Protein AF-A0A8C4QGS3-F1 (afdb_monomer_lite)

Organism: Eptatretus burgeri (NCBI:txid7764)

Structure (mmCIF, N/CA/C/O backbone):
data_AF-A0A8C4QGS3-F1
#
_entry.id   AF-A0A8C4QGS3-F1
#
loop_
_atom_site.group_PDB
_atom_site.id
_atom_site.type_symbol
_atom_site.label_atom_id
_atom_site.label_alt_id
_atom_site.label_comp_id
_atom_site.label_asym_id
_atom_site.label_entity_id
_atom_site.label_seq_id
_atom_site.pdbx_PDB_ins_code
_atom_site.Cartn_x
_atom_site.Cartn_y
_atom_site.Cartn_z
_atom_site.occupancy
_atom_site.B_iso_or_equiv
_atom_site.auth_seq_id
_atom_site.auth_comp_id
_atom_site.auth_asym_id
_atom_site.auth_atom_id
_atom_site.pdbx_PDB_model_num
ATOM 1 N N . MET A 1 1 ? 17.197 2.913 28.330 1.00 40.12 1 MET A N 1
ATOM 2 C CA . MET A 1 1 ? 15.759 3.123 28.612 1.00 40.12 1 MET A CA 1
ATOM 3 C C . MET A 1 1 ? 15.195 1.788 29.068 1.00 40.12 1 MET A C 1
ATOM 5 O O . MET A 1 1 ? 15.421 0.804 28.382 1.00 40.12 1 MET A O 1
ATOM 9 N N . ASN A 1 2 ? 14.564 1.724 30.242 1.00 40.41 2 ASN A N 1
ATOM 10 C CA . ASN A 1 2 ? 14.036 0.474 30.800 1.00 40.41 2 ASN A CA 1
ATOM 11 C C . ASN A 1 2 ? 12.832 0.011 29.967 1.00 40.41 2 ASN A C 1
ATOM 13 O O . ASN A 1 2 ? 11.768 0.625 30.014 1.00 40.41 2 ASN A O 1
ATOM 17 N N . HIS A 1 3 ? 13.009 -1.042 29.173 1.00 50.47 3 HIS A N 1
ATOM 18 C CA . HIS A 1 3 ? 11.947 -1.641 28.369 1.00 50.47 3 HIS A CA 1
ATOM 19 C C . HIS A 1 3 ? 11.019 -2.443 29.293 1.00 50.47 3 HIS A C 1
ATOM 21 O O . HIS A 1 3 ? 11.358 -3.567 29.629 1.00 50.47 3 HIS A O 1
ATOM 27 N N . HIS A 1 4 ? 9.911 -1.836 29.748 1.00 53.81 4 HIS A N 1
ATOM 28 C CA . HIS A 1 4 ? 8.792 -2.418 30.522 1.00 53.81 4 HIS A CA 1
ATOM 29 C C . HIS A 1 4 ? 8.964 -3.908 30.895 1.00 53.81 4 HIS A C 1
ATOM 31 O O . HIS A 1 4 ? 8.550 -4.797 30.153 1.00 53.81 4 HIS A O 1
ATOM 37 N N . THR A 1 5 ? 9.627 -4.163 32.026 1.00 61.78 5 THR A N 1
ATOM 38 C CA . THR A 1 5 ? 10.315 -5.434 32.314 1.00 61.78 5 THR A CA 1
ATOM 39 C C . THR A 1 5 ? 9.461 -6.548 32.925 1.00 61.78 5 THR A C 1
ATOM 41 O O . THR A 1 5 ? 9.955 -7.666 33.006 1.00 61.78 5 THR A O 1
ATOM 44 N N . ASP A 1 6 ? 8.189 -6.312 33.270 1.00 64.38 6 ASP A N 1
ATOM 45 C CA . ASP A 1 6 ? 7.345 -7.359 33.890 1.00 64.38 6 ASP A CA 1
ATOM 46 C C . ASP A 1 6 ? 6.268 -7.919 32.942 1.00 64.38 6 ASP A C 1
ATOM 48 O O . ASP A 1 6 ? 5.921 -9.097 32.986 1.00 64.38 6 ASP A O 1
ATOM 52 N N . LEU A 1 7 ? 5.759 -7.085 32.034 1.00 61.34 7 LEU A N 1
ATOM 53 C CA . LEU A 1 7 ? 4.792 -7.435 30.994 1.00 61.34 7 LEU A CA 1
ATOM 54 C C . LEU A 1 7 ? 5.297 -6.777 29.709 1.00 61.34 7 LEU A C 1
ATOM 56 O O . LEU A 1 7 ? 5.123 -5.574 29.524 1.00 61.34 7 LEU A O 1
ATOM 60 N N . GLY A 1 8 ? 5.989 -7.528 28.850 1.00 78.06 8 GLY A N 1
ATOM 61 C CA . GLY A 1 8 ? 6.609 -6.972 27.643 1.00 78.06 8 GLY A CA 1
ATOM 62 C C . GLY A 1 8 ? 5.637 -6.145 26.782 1.00 78.06 8 GLY A C 1
ATOM 63 O O . GLY A 1 8 ? 4.429 -6.384 26.784 1.00 78.06 8 GLY A O 1
ATOM 64 N N . CYS A 1 9 ? 6.167 -5.192 26.003 1.00 83.25 9 CYS A N 1
ATOM 65 C CA . CYS A 1 9 ? 5.389 -4.250 25.175 1.00 83.25 9 CYS A CA 1
ATOM 66 C C . CYS A 1 9 ? 4.204 -4.883 24.395 1.00 83.25 9 CYS A C 1
ATOM 68 O O . CYS A 1 9 ? 3.106 -4.319 24.437 1.00 83.25 9 CYS A O 1
ATOM 70 N N . PRO A 1 10 ? 4.334 -6.074 23.766 1.00 86.88 10 PRO A N 1
ATOM 71 C CA . PRO A 1 10 ? 3.210 -6.721 23.081 1.00 86.88 10 PRO A CA 1
ATOM 72 C C . PRO A 1 10 ? 2.036 -7.083 24.003 1.00 86.88 10 PRO A C 1
ATOM 74 O O . PRO A 1 10 ? 0.878 -6.935 23.608 1.00 86.88 10 PRO A O 1
ATOM 77 N N . ALA A 1 11 ? 2.316 -7.529 25.232 1.00 87.38 11 ALA A N 1
ATOM 78 C CA . ALA A 1 11 ? 1.290 -7.895 26.207 1.00 87.38 11 ALA A CA 1
ATOM 79 C C . ALA A 1 11 ? 0.512 -6.657 26.668 1.00 87.38 11 ALA A C 1
ATOM 81 O O . ALA A 1 11 ? -0.721 -6.657 26.675 1.00 87.38 11 ALA A O 1
ATOM 82 N N . LEU A 1 12 ? 1.223 -5.567 26.966 1.00 89.50 12 LEU A N 1
ATOM 83 C CA . LEU A 1 12 ? 0.601 -4.299 27.340 1.00 89.50 12 LEU A CA 1
ATOM 84 C C . LEU A 1 12 ? -0.253 -3.725 26.196 1.00 89.50 12 LEU A C 1
ATOM 86 O O . LEU A 1 12 ? -1.377 -3.271 26.425 1.00 89.50 12 LEU A O 1
ATOM 90 N N . LEU A 1 13 ? 0.236 -3.804 24.953 1.00 90.12 13 LEU A N 1
ATOM 91 C CA . LEU A 1 13 ? -0.517 -3.392 23.767 1.00 90.12 13 LEU A CA 1
ATOM 92 C C . LEU A 1 13 ? -1.794 -4.227 23.586 1.00 90.12 13 LEU A C 1
ATOM 94 O O . LEU A 1 13 ? -2.850 -3.676 23.268 1.00 90.12 13 LEU A O 1
ATOM 98 N N . ALA A 1 14 ? -1.722 -5.542 23.800 1.00 91.50 14 ALA A N 1
ATOM 99 C CA . ALA A 1 14 ? -2.880 -6.425 23.701 1.00 91.50 14 ALA A CA 1
ATOM 100 C C . ALA A 1 14 ? -3.959 -6.069 24.737 1.00 91.50 14 ALA A C 1
ATOM 102 O O . ALA A 1 14 ? -5.131 -5.928 24.375 1.00 91.50 14 ALA A O 1
ATOM 103 N N . ILE A 1 15 ? -3.560 -5.848 25.994 1.00 92.62 15 ILE A N 1
ATOM 104 C CA . ILE A 1 15 ? -4.466 -5.433 27.076 1.00 92.62 15 ILE A CA 1
ATOM 105 C C . ILE A 1 15 ? -5.112 -4.081 26.746 1.00 92.62 15 ILE A C 1
ATOM 107 O O . ILE A 1 15 ? -6.335 -3.952 26.801 1.00 92.62 15 ILE A O 1
ATOM 111 N N . SER A 1 16 ? -4.316 -3.097 26.318 1.00 93.75 16 SER A N 1
ATOM 112 C CA . SER A 1 16 ? -4.810 -1.772 25.918 1.00 93.75 16 SER A CA 1
ATOM 113 C C . SER A 1 16 ? -5.864 -1.855 24.801 1.00 93.75 16 SER A C 1
ATOM 115 O O . SER A 1 16 ? -6.944 -1.265 24.899 1.00 93.75 16 SER A O 1
ATOM 117 N N . ARG A 1 17 ? -5.617 -2.673 23.766 1.00 92.69 17 ARG A N 1
ATOM 118 C CA . ARG A 1 17 ? -6.572 -2.896 22.663 1.00 92.69 17 ARG A CA 1
ATOM 119 C C . ARG A 1 17 ? -7.861 -3.577 23.127 1.00 92.69 17 ARG A C 1
ATOM 121 O O . ARG A 1 17 ? -8.932 -3.234 22.622 1.00 92.69 17 ARG A O 1
ATOM 128 N N . ALA A 1 18 ? -7.773 -4.528 24.058 1.00 95.19 18 ALA A N 1
ATOM 129 C CA . ALA A 1 18 ? -8.938 -5.214 24.615 1.00 95.19 18 ALA A CA 1
ATOM 130 C C . ALA A 1 18 ? -9.822 -4.256 25.427 1.00 95.19 18 ALA A C 1
ATOM 132 O O . ALA A 1 18 ? -11.033 -4.210 25.203 1.00 95.19 18 ALA A O 1
ATOM 133 N N . ILE A 1 19 ? -9.214 -3.433 26.287 1.00 95.38 19 ILE A N 1
ATOM 134 C CA . ILE A 1 19 ? -9.919 -2.402 27.063 1.00 95.38 19 ILE A CA 1
ATOM 135 C C . ILE A 1 19 ? -10.593 -1.395 26.127 1.00 95.38 19 ILE A C 1
ATOM 137 O O . ILE A 1 19 ? -11.766 -1.081 26.310 1.00 95.38 19 ILE A O 1
ATOM 141 N N . CYS A 1 20 ? -9.895 -0.940 25.083 1.00 94.44 20 CYS A N 1
ATOM 142 C CA . CYS A 1 20 ? -10.455 -0.003 24.109 1.00 94.44 20 CYS A CA 1
ATOM 143 C C . CYS A 1 20 ? -11.696 -0.577 23.396 1.00 94.44 20 CYS A C 1
ATOM 145 O O . CYS A 1 20 ? -12.720 0.094 23.272 1.00 94.44 20 CYS A O 1
ATOM 147 N N . ARG A 1 21 ? -11.658 -1.856 22.999 1.00 95.62 21 ARG A N 1
ATOM 148 C CA . ARG A 1 21 ? -12.822 -2.547 22.417 1.00 95.62 21 ARG A CA 1
ATOM 149 C C . ARG A 1 21 ? -13.974 -2.705 23.408 1.00 95.62 21 ARG A C 1
ATOM 151 O O . ARG A 1 21 ? -15.116 -2.459 23.034 1.00 95.62 21 ARG A O 1
ATOM 158 N N . ALA A 1 22 ? -13.690 -3.068 24.658 1.00 95.94 22 ALA A N 1
ATOM 159 C CA . ALA A 1 22 ? -14.710 -3.158 25.702 1.00 95.94 22 ALA A CA 1
ATOM 160 C C . ALA A 1 22 ? -15.358 -1.788 25.992 1.00 95.94 22 ALA A C 1
ATOM 162 O O . ALA A 1 22 ? -16.574 -1.692 26.154 1.00 95.94 22 ALA A O 1
ATOM 163 N N . GLY A 1 23 ? -14.569 -0.711 25.982 1.00 95.12 23 GLY A N 1
ATOM 164 C CA . GLY A 1 23 ? -15.058 0.663 26.117 1.00 95.12 23 GLY A CA 1
ATOM 165 C C . GLY A 1 23 ? -15.991 1.090 24.978 1.00 95.12 23 GLY A C 1
ATOM 166 O O . GLY A 1 23 ? -17.000 1.744 25.226 1.00 95.12 23 GLY A O 1
ATOM 167 N N . ALA A 1 24 ? -15.707 0.661 23.746 1.00 95.88 24 ALA A N 1
ATOM 168 C CA . ALA A 1 24 ? -16.584 0.904 22.602 1.00 95.88 24 ALA A CA 1
ATOM 169 C C . ALA A 1 24 ? -17.932 0.170 22.745 1.00 95.88 24 ALA A C 1
ATOM 171 O O . ALA A 1 24 ? -18.985 0.778 22.564 1.00 95.88 24 ALA A O 1
ATOM 172 N N . VAL A 1 25 ? -17.903 -1.108 23.151 1.00 96.62 25 VAL A N 1
ATOM 173 C CA . VAL A 1 25 ? -19.113 -1.928 23.358 1.00 96.62 25 VAL A CA 1
ATOM 174 C C . VAL A 1 25 ? -19.969 -1.400 24.510 1.00 96.62 25 VAL A C 1
ATOM 176 O O . VAL A 1 25 ? -21.182 -1.299 24.371 1.00 96.62 25 VAL A O 1
ATOM 179 N N . THR A 1 26 ? -19.362 -1.016 25.637 1.00 96.62 26 THR A N 1
ATOM 180 C CA . THR A 1 26 ? -20.112 -0.486 26.796 1.00 96.62 26 THR A CA 1
ATOM 181 C C . THR A 1 26 ? -20.808 0.842 26.507 1.00 96.62 26 THR A C 1
ATOM 183 O O . THR A 1 26 ? -21.781 1.175 27.178 1.00 96.62 26 THR A O 1
ATOM 186 N N . ARG A 1 27 ? -20.333 1.595 25.509 1.00 94.12 27 ARG A N 1
ATOM 187 C CA . ARG A 1 27 ? -20.944 2.848 25.055 1.00 94.12 27 ARG A CA 1
ATOM 188 C C . ARG A 1 27 ? -21.745 2.713 23.758 1.00 94.12 27 ARG A C 1
ATOM 190 O O . ARG A 1 27 ? -22.074 3.737 23.167 1.00 94.12 27 ARG A O 1
ATOM 197 N N . ASP A 1 28 ? -22.016 1.482 23.326 1.00 95.62 28 ASP A N 1
ATOM 198 C CA . ASP A 1 28 ? -22.785 1.155 22.122 1.00 95.62 28 ASP A CA 1
ATOM 199 C C . ASP A 1 28 ? -22.346 1.951 20.878 1.00 95.62 28 ASP A C 1
ATOM 201 O O . ASP A 1 28 ? -23.144 2.529 20.141 1.00 95.62 28 ASP A O 1
ATOM 205 N N . MET A 1 29 ? -21.029 2.041 20.668 1.00 94.69 29 MET A N 1
ATOM 206 C CA . MET A 1 29 ? -20.449 2.780 19.549 1.00 94.69 29 MET A CA 1
ATOM 207 C C . MET A 1 29 ? -19.402 1.951 18.799 1.00 94.69 29 MET A C 1
ATOM 209 O O . MET A 1 29 ? -18.717 1.115 19.395 1.00 94.69 29 MET A O 1
ATOM 213 N N . PRO A 1 30 ? -19.219 2.180 17.486 1.00 93.56 30 PRO A N 1
ATOM 214 C CA . PRO A 1 30 ? -18.172 1.501 16.737 1.00 93.56 30 PRO A CA 1
ATOM 215 C C . PRO A 1 30 ? -16.784 1.906 17.254 1.00 93.56 30 PRO A C 1
ATOM 217 O O . PRO A 1 30 ? -16.560 3.049 17.655 1.00 93.56 30 PRO A O 1
ATOM 220 N N . LEU A 1 31 ? -15.823 0.977 17.198 1.00 93.12 31 LEU A N 1
ATOM 221 C CA . LEU A 1 31 ? -14.464 1.180 17.723 1.00 93.12 31 LEU A CA 1
ATOM 222 C C . LEU A 1 31 ? -13.783 2.437 17.157 1.00 93.12 31 LEU A C 1
ATOM 224 O O . LEU A 1 31 ? -13.110 3.148 17.895 1.00 93.12 31 LEU A O 1
ATOM 228 N N . SER A 1 32 ? -13.968 2.732 15.868 1.00 90.25 32 SER A N 1
ATOM 229 C CA . SER A 1 32 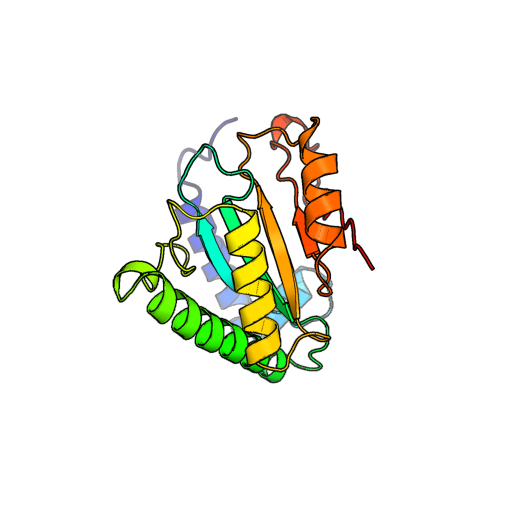? -13.422 3.940 15.236 1.00 90.25 32 SER A CA 1
ATOM 230 C C . SER A 1 32 ? -13.985 5.226 15.848 1.00 90.25 32 SER A C 1
ATOM 232 O O . SER A 1 32 ? -13.226 6.156 16.107 1.00 90.25 32 SER A O 1
ATOM 234 N N . ALA A 1 33 ? -15.290 5.265 16.135 1.00 90.94 33 ALA A N 1
ATOM 235 C CA . ALA A 1 33 ? -15.931 6.402 16.792 1.00 90.94 33 ALA A CA 1
ATOM 236 C C . ALA A 1 33 ? -15.499 6.523 18.258 1.00 90.94 33 ALA A C 1
ATOM 238 O O . ALA A 1 33 ? -15.278 7.633 18.735 1.00 90.94 33 ALA A O 1
ATOM 239 N N . TYR A 1 34 ? -15.303 5.398 18.953 1.00 93.88 34 TYR A N 1
ATOM 240 C CA . TYR A 1 34 ? -14.768 5.401 20.315 1.00 93.88 34 TYR A CA 1
ATOM 241 C C . TYR A 1 34 ? -13.343 5.954 20.372 1.00 93.88 34 TYR A C 1
ATOM 243 O O . TYR A 1 34 ? -13.043 6.792 21.219 1.00 93.88 34 TYR A O 1
ATOM 251 N N . ILE A 1 35 ? -12.479 5.555 19.436 1.00 92.38 35 ILE A N 1
ATOM 252 C CA . ILE A 1 35 ? -11.116 6.091 19.330 1.00 92.38 35 ILE A CA 1
ATOM 253 C C . ILE A 1 35 ? -11.145 7.592 19.014 1.00 92.38 35 ILE A C 1
ATOM 255 O O . ILE A 1 35 ? -10.424 8.350 19.658 1.00 92.38 35 ILE A O 1
ATOM 259 N N . ALA A 1 36 ? -11.994 8.037 18.083 1.00 91.06 36 ALA A N 1
ATOM 260 C CA . ALA A 1 36 ? -12.155 9.459 17.763 1.00 91.06 36 ALA A CA 1
ATOM 261 C C . ALA A 1 36 ? -12.637 10.267 18.983 1.00 91.06 36 ALA A C 1
ATOM 263 O O . ALA A 1 36 ? -12.093 11.326 19.292 1.00 91.06 36 ALA A O 1
ATOM 264 N N . HIS A 1 37 ? -13.586 9.715 19.745 1.00 91.88 37 HIS A N 1
ATOM 265 C CA . HIS A 1 37 ? -14.057 10.298 20.998 1.00 91.88 37 HIS A CA 1
ATOM 266 C C . HIS A 1 37 ? -12.942 10.402 22.050 1.00 91.88 37 HIS A C 1
ATOM 268 O O . HIS A 1 37 ? -12.795 11.453 22.669 1.00 91.88 37 HIS A O 1
ATOM 274 N N . LEU A 1 38 ? -12.137 9.349 22.235 1.00 92.81 38 LEU A N 1
ATOM 275 C CA . LEU A 1 38 ? -10.989 9.373 23.150 1.00 92.81 38 LEU A CA 1
ATOM 276 C C . LEU A 1 38 ? -9.912 10.378 22.716 1.00 92.81 38 LEU A C 1
ATOM 278 O O . LEU A 1 38 ? -9.280 10.997 23.567 1.00 92.81 38 LEU A O 1
ATOM 282 N N . ALA A 1 39 ? -9.703 10.538 21.408 1.00 90.75 39 ALA A N 1
ATOM 283 C CA . ALA A 1 39 ? -8.717 11.455 20.843 1.00 90.75 39 ALA A CA 1
ATOM 284 C C . ALA A 1 39 ? -9.204 12.915 20.765 1.00 90.75 39 ALA A C 1
ATOM 286 O O . ALA A 1 39 ? -8.405 13.803 20.473 1.00 90.75 39 ALA A O 1
ATOM 287 N N . GLY A 1 40 ? -10.497 13.175 20.995 1.00 92.12 40 GLY A N 1
ATOM 288 C CA . GLY A 1 40 ? -11.098 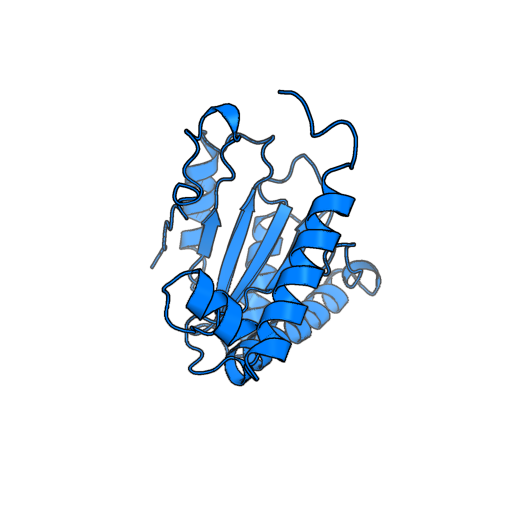14.496 20.794 1.00 92.12 40 GLY A CA 1
ATOM 289 C C . GLY A 1 40 ? -11.094 14.945 19.328 1.00 92.12 40 GLY A C 1
ATOM 290 O O . GLY A 1 40 ? -11.060 16.144 19.054 1.00 92.12 40 GLY A O 1
ATOM 291 N N . THR A 1 41 ? -11.090 14.001 18.384 1.00 90.75 41 THR A N 1
ATOM 292 C CA . THR A 1 41 ? -11.038 14.265 16.941 1.00 90.75 41 THR A CA 1
ATOM 293 C C . THR A 1 41 ? -12.319 13.819 16.242 1.00 90.75 41 THR A C 1
ATOM 295 O O . THR A 1 41 ? -13.122 13.054 16.779 1.00 90.75 41 THR A O 1
ATOM 298 N N . SER A 1 42 ? -12.536 14.308 15.022 1.00 86.19 42 SER A N 1
ATOM 299 C CA . SER A 1 42 ? -13.585 13.790 14.147 1.00 86.19 42 SER A CA 1
ATOM 300 C C . SER A 1 42 ? -13.114 12.526 13.429 1.00 86.19 42 SER A C 1
ATOM 302 O O . SER A 1 42 ? -11.930 12.340 13.141 1.00 86.19 42 SER A O 1
ATOM 304 N N . MET A 1 43 ? -14.058 11.637 13.122 1.00 83.88 43 MET A N 1
ATOM 305 C CA . MET A 1 43 ? -13.768 10.447 12.333 1.00 83.88 43 MET A CA 1
ATOM 306 C C . MET A 1 43 ? -13.502 10.848 10.880 1.00 83.88 43 MET A C 1
ATOM 308 O O . MET A 1 43 ? -14.395 11.339 10.193 1.00 83.88 43 MET A O 1
ATOM 312 N N . VAL A 1 44 ? -12.281 10.593 10.414 1.00 81.88 44 VAL A N 1
ATOM 313 C CA . VAL A 1 44 ? -11.878 10.757 9.015 1.00 81.88 44 VAL A CA 1
ATOM 314 C C . VAL A 1 44 ? -11.374 9.416 8.505 1.00 81.88 44 VAL A C 1
ATOM 316 O O . VAL A 1 44 ? -10.621 8.717 9.182 1.00 81.88 44 VAL A O 1
ATOM 319 N N . LEU A 1 45 ? -11.822 9.044 7.311 1.00 83.50 45 LEU A N 1
ATOM 320 C CA . LEU A 1 45 ? -11.341 7.855 6.627 1.00 83.50 45 LEU A CA 1
ATOM 321 C C . LEU A 1 45 ? -9.950 8.137 6.036 1.00 83.50 45 LEU A C 1
ATOM 323 O O . LEU A 1 45 ? -9.807 9.114 5.299 1.00 83.50 45 LEU A O 1
ATOM 327 N N . PRO A 1 46 ? -8.925 7.322 6.343 1.00 83.81 46 PRO A N 1
ATOM 328 C CA . PRO A 1 46 ? -7.598 7.530 5.785 1.00 83.81 46 PRO A CA 1
ATOM 329 C C . PRO A 1 46 ? -7.582 7.189 4.292 1.00 83.81 46 PRO A C 1
ATOM 331 O O . PRO A 1 46 ? -8.266 6.268 3.840 1.00 83.81 46 PRO A O 1
ATOM 334 N N . MET A 1 47 ? -6.753 7.905 3.533 1.00 85.00 47 MET A N 1
ATOM 335 C CA . MET A 1 47 ? -6.431 7.524 2.161 1.00 85.00 47 MET A CA 1
ATOM 336 C C . MET A 1 47 ? -5.582 6.241 2.191 1.00 85.00 47 MET A C 1
ATOM 338 O O . MET A 1 47 ? -4.553 6.224 2.873 1.00 85.00 47 MET A O 1
ATOM 342 N N . PRO A 1 48 ? -5.978 5.166 1.486 1.00 87.31 48 PRO A N 1
ATOM 343 C CA . PRO A 1 48 ? -5.198 3.938 1.463 1.00 87.31 48 PRO A CA 1
ATOM 344 C C . PRO A 1 48 ? -3.906 4.154 0.670 1.00 87.31 48 PRO A C 1
ATOM 346 O O . PRO A 1 48 ? -3.943 4.579 -0.479 1.00 87.31 48 PRO A O 1
ATOM 349 N N . VAL A 1 49 ? -2.769 3.829 1.280 1.00 89.44 49 VAL A N 1
ATOM 350 C CA . VAL A 1 49 ? -1.452 3.798 0.633 1.00 89.44 49 VAL A CA 1
ATOM 351 C C . VAL A 1 49 ? -1.010 2.343 0.599 1.00 89.44 49 VAL A C 1
ATOM 353 O O . VAL A 1 49 ? -0.904 1.713 1.650 1.00 89.44 49 VAL A O 1
ATOM 356 N N . ILE A 1 50 ? -0.811 1.788 -0.596 1.00 92.06 50 ILE A N 1
ATOM 357 C CA . ILE A 1 50 ? -0.538 0.354 -0.770 1.00 92.06 50 ILE A CA 1
ATOM 358 C C . ILE A 1 50 ? 0.890 0.161 -1.249 1.00 92.06 50 ILE A C 1
ATOM 360 O O . ILE A 1 50 ? 1.323 0.825 -2.189 1.00 92.06 50 ILE A O 1
ATOM 364 N N . LEU A 1 51 ? 1.600 -0.763 -0.606 1.00 92.50 51 LEU A N 1
ATOM 365 C CA . LEU A 1 51 ? 2.941 -1.176 -0.994 1.00 92.50 51 LEU A CA 1
ATOM 366 C C . LEU A 1 51 ? 2.883 -1.923 -2.332 1.00 92.50 51 LEU A C 1
ATOM 368 O O . LEU A 1 51 ? 2.197 -2.933 -2.459 1.00 92.50 51 LEU A O 1
ATOM 372 N N . ALA A 1 52 ? 3.591 -1.403 -3.327 1.00 92.94 52 ALA A N 1
ATOM 373 C CA . ALA A 1 52 ? 3.672 -1.959 -4.670 1.00 92.94 52 ALA A CA 1
ATOM 374 C C . ALA A 1 52 ? 4.920 -2.828 -4.841 1.00 92.94 52 ALA A C 1
ATOM 376 O O . ALA A 1 52 ? 4.823 -3.937 -5.358 1.00 92.94 52 ALA A O 1
ATOM 377 N N . VAL A 1 53 ? 6.081 -2.339 -4.400 1.00 92.19 53 VAL A N 1
ATOM 378 C CA . VAL A 1 53 ? 7.376 -3.011 -4.581 1.00 92.19 53 VAL A CA 1
ATOM 379 C C . VAL A 1 53 ? 8.183 -2.936 -3.293 1.00 92.19 53 VAL A C 1
ATOM 381 O O . VAL A 1 53 ? 8.210 -1.889 -2.639 1.00 92.19 53 VAL A O 1
ATOM 384 N N . THR A 1 54 ? 8.861 -4.036 -2.974 1.00 90.00 54 THR A N 1
ATOM 385 C CA . THR A 1 54 ? 9.898 -4.118 -1.947 1.00 90.00 54 THR A CA 1
ATOM 386 C C . THR A 1 54 ? 11.234 -4.463 -2.603 1.00 90.00 54 THR A C 1
ATOM 388 O O . THR A 1 54 ? 11.304 -5.397 -3.403 1.00 90.00 54 THR A O 1
ATOM 391 N N . CYS A 1 55 ? 12.288 -3.738 -2.241 1.00 86.12 55 CYS A N 1
ATOM 392 C CA . CYS A 1 55 ? 13.656 -3.978 -2.690 1.00 86.12 55 CYS A CA 1
ATOM 393 C C . CYS A 1 55 ? 14.517 -4.374 -1.489 1.00 86.12 55 CYS A C 1
ATOM 395 O O . CYS A 1 55 ? 14.877 -3.529 -0.673 1.00 86.12 55 CYS A O 1
ATOM 397 N N . ASP A 1 56 ? 14.874 -5.648 -1.377 1.00 73.94 56 ASP A N 1
ATOM 398 C CA . ASP A 1 56 ? 15.634 -6.217 -0.256 1.00 73.94 56 ASP A CA 1
ATOM 399 C C . ASP A 1 56 ? 17.162 -6.087 -0.393 1.00 73.94 56 ASP A C 1
ATOM 401 O O . ASP A 1 56 ? 17.916 -6.634 0.410 1.00 73.94 56 ASP A O 1
ATOM 405 N N . ASN A 1 57 ? 17.631 -5.310 -1.370 1.00 74.50 57 ASN A N 1
ATOM 406 C CA . ASN A 1 57 ? 19.049 -5.066 -1.595 1.00 74.50 57 ASN A CA 1
ATOM 407 C C . ASN A 1 57 ? 19.537 -3.827 -0.801 1.00 74.50 57 ASN A C 1
ATOM 409 O O . ASN A 1 57 ? 19.018 -2.728 -1.013 1.00 74.50 57 ASN A O 1
ATOM 413 N N . PRO A 1 58 ? 20.546 -3.962 0.086 1.00 68.69 58 PRO A N 1
ATOM 414 C CA . PRO A 1 58 ? 21.060 -2.859 0.908 1.00 68.69 58 PRO A CA 1
ATOM 415 C C . PRO A 1 58 ? 21.738 -1.736 0.107 1.00 68.69 58 PRO A C 1
ATOM 417 O O . PRO A 1 58 ? 21.890 -0.629 0.624 1.00 68.69 58 PRO A O 1
ATOM 420 N N . GLU A 1 59 ? 22.134 -1.993 -1.140 1.00 72.12 59 GLU A N 1
ATOM 421 C CA . GLU A 1 59 ? 22.689 -0.973 -2.038 1.00 72.12 59 GLU A CA 1
ATOM 422 C C . GLU A 1 59 ? 21.606 -0.052 -2.620 1.00 72.12 59 GLU A C 1
ATOM 424 O O . GLU A 1 59 ? 21.927 0.997 -3.179 1.00 72.12 59 GLU A O 1
ATOM 429 N N . LYS A 1 60 ? 20.323 -0.419 -2.482 1.00 74.69 60 LYS A N 1
ATOM 430 C CA . LYS A 1 60 ? 19.200 0.357 -3.013 1.00 74.69 60 LYS A CA 1
ATOM 431 C C . LYS A 1 60 ? 18.893 1.567 -2.152 1.00 74.69 60 LYS A C 1
ATOM 433 O O . LYS A 1 60 ? 18.892 1.514 -0.920 1.00 74.69 60 LYS A O 1
ATOM 438 N N . MET A 1 61 ? 18.546 2.660 -2.825 1.00 74.31 61 MET A N 1
ATOM 439 C CA . MET A 1 61 ? 18.146 3.888 -2.144 1.00 74.31 61 MET A CA 1
ATOM 440 C C . MET A 1 61 ? 16.791 3.750 -1.438 1.00 74.31 61 MET A C 1
ATOM 442 O O . MET A 1 61 ? 16.622 4.201 -0.303 1.00 74.31 61 MET A O 1
ATOM 446 N N . PHE 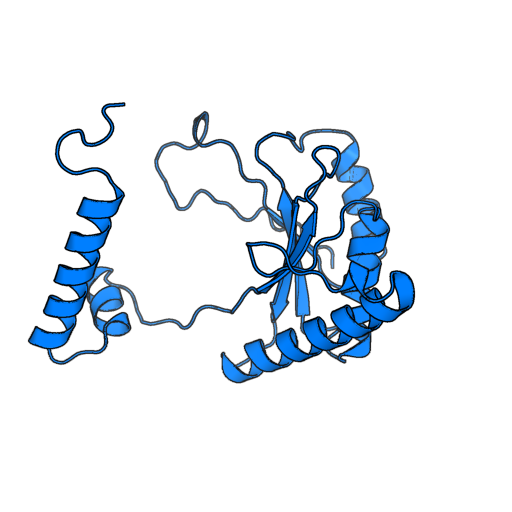A 1 62 ? 15.823 3.137 -2.116 1.00 79.06 62 PHE A N 1
ATOM 447 C CA . PHE A 1 62 ? 14.487 2.918 -1.582 1.00 79.06 62 PHE A CA 1
ATOM 448 C C . PHE A 1 62 ? 14.249 1.434 -1.381 1.00 79.06 62 PHE A C 1
ATOM 450 O O . PHE A 1 62 ? 14.520 0.621 -2.263 1.00 79.06 62 PHE A O 1
ATOM 457 N N . HIS A 1 63 ? 13.692 1.109 -0.222 1.00 83.56 63 HIS A N 1
ATOM 458 C CA . HIS A 1 63 ? 13.297 -0.254 0.103 1.00 83.56 63 HIS A CA 1
ATOM 459 C C . HIS A 1 63 ? 11.832 -0.505 -0.233 1.00 83.56 63 HIS A C 1
ATOM 461 O O . HIS A 1 63 ? 11.471 -1.622 -0.579 1.00 83.56 63 HIS A O 1
ATOM 467 N N . SER A 1 64 ? 10.994 0.530 -0.169 1.00 88.12 64 SER A N 1
ATOM 468 C CA . SER A 1 64 ? 9.550 0.385 -0.328 1.00 88.12 64 SER A CA 1
ATOM 469 C C . SER A 1 64 ? 8.991 1.443 -1.262 1.00 88.12 64 SER A C 1
ATOM 471 O O . SER A 1 64 ? 9.233 2.636 -1.071 1.00 88.12 64 SER A O 1
ATOM 473 N N . TYR A 1 65 ? 8.195 1.007 -2.235 1.00 90.44 65 TYR A N 1
ATOM 474 C CA . TYR A 1 65 ? 7.493 1.871 -3.179 1.00 90.44 65 TYR A CA 1
ATOM 475 C C . TYR A 1 65 ? 5.994 1.637 -3.073 1.00 90.44 65 TYR A C 1
ATOM 477 O O . TYR A 1 65 ? 5.548 0.495 -2.998 1.00 90.44 65 TYR A O 1
ATOM 485 N N . TYR A 1 66 ? 5.209 2.704 -3.113 1.00 92.50 66 TYR A N 1
ATOM 486 C CA . TYR A 1 66 ? 3.785 2.690 -2.823 1.00 92.50 66 TYR A CA 1
ATOM 487 C C . TYR A 1 66 ? 2.978 3.391 -3.913 1.00 92.50 66 TYR A C 1
ATOM 489 O O . TYR A 1 66 ? 3.430 4.376 -4.500 1.00 92.50 66 TYR A O 1
ATOM 497 N N . PHE A 1 67 ? 1.741 2.938 -4.110 1.00 93.06 67 PHE A N 1
ATOM 498 C CA . PHE A 1 67 ? 0.722 3.666 -4.862 1.00 93.06 67 PHE A CA 1
ATOM 499 C C . PHE A 1 67 ? -0.141 4.509 -3.922 1.00 93.06 67 PHE A C 1
ATOM 501 O O . PHE A 1 67 ? -0.615 4.029 -2.888 1.00 93.06 67 PHE A O 1
ATOM 508 N N . VAL A 1 68 ? -0.365 5.766 -4.310 1.00 91.00 68 VAL A N 1
ATOM 509 C CA . VAL A 1 68 ? -1.098 6.763 -3.524 1.00 91.00 68 VAL A CA 1
ATOM 510 C C . VAL A 1 68 ? -2.249 7.348 -4.362 1.00 91.00 68 VAL A C 1
ATOM 512 O O . VAL A 1 68 ? -2.005 8.176 -5.240 1.00 91.00 68 VAL A O 1
ATOM 515 N N . PRO A 1 69 ? -3.512 6.957 -4.126 1.00 89.81 69 PRO A N 1
ATOM 516 C CA . PRO A 1 69 ? -4.667 7.400 -4.907 1.00 89.81 69 PRO A CA 1
ATOM 517 C C . PRO A 1 69 ? -5.141 8.800 -4.477 1.00 89.81 69 PRO A C 1
ATOM 519 O O . PRO A 1 69 ? -6.066 8.947 -3.681 1.00 89.81 69 PRO A O 1
ATOM 522 N N . LYS A 1 70 ? -4.517 9.849 -5.023 1.00 85.19 70 LYS A N 1
ATOM 523 C CA . LYS A 1 70 ? -4.762 11.258 -4.660 1.00 85.19 70 LYS A CA 1
ATOM 524 C C . LYS A 1 70 ? -6.173 11.761 -4.992 1.00 85.19 70 LYS A C 1
ATOM 526 O O . LYS A 1 70 ? -6.677 12.629 -4.288 1.00 85.19 70 LYS A O 1
ATOM 531 N N . SER A 1 71 ? -6.778 11.296 -6.085 1.00 82.12 71 SER A N 1
ATOM 532 C CA . SER A 1 71 ? -8.050 11.864 -6.580 1.00 82.12 71 SER A CA 1
ATOM 533 C C . SER A 1 71 ? -9.303 11.115 -6.126 1.00 82.12 71 SER A C 1
ATOM 535 O O . SER A 1 71 ? -10.398 11.468 -6.553 1.00 82.12 71 SER A O 1
ATOM 537 N N . ALA A 1 72 ? -9.164 10.079 -5.299 1.00 84.94 72 ALA A N 1
ATOM 538 C CA . ALA A 1 72 ? -10.302 9.266 -4.901 1.00 84.94 72 ALA A CA 1
ATOM 539 C C . ALA A 1 72 ? -11.242 10.031 -3.958 1.00 84.94 72 ALA A C 1
ATOM 541 O O . ALA A 1 72 ? -10.811 10.619 -2.965 1.00 84.94 72 ALA A O 1
ATOM 542 N N . THR A 1 73 ? -12.543 9.975 -4.236 1.00 85.31 73 THR A N 1
ATOM 543 C CA . THR A 1 73 ? -13.582 10.636 -3.425 1.00 85.31 73 THR A CA 1
ATOM 544 C C . THR A 1 73 ? -14.034 9.789 -2.236 1.00 85.31 73 THR A C 1
ATOM 546 O O . THR A 1 73 ? -14.632 10.289 -1.284 1.00 85.31 73 THR A O 1
ATOM 549 N N . ASN A 1 74 ? -13.763 8.486 -2.289 1.00 88.31 74 ASN A N 1
ATOM 550 C CA . ASN A 1 74 ? -14.134 7.518 -1.268 1.00 88.31 74 ASN A CA 1
ATOM 551 C C . ASN A 1 74 ? -13.124 6.356 -1.224 1.00 88.31 74 ASN A C 1
ATOM 553 O O . ASN A 1 74 ? -12.405 6.102 -2.190 1.00 88.31 74 ASN A O 1
ATOM 557 N N . ILE A 1 75 ? -13.087 5.614 -0.108 1.00 88.81 75 ILE A N 1
ATOM 558 C CA . ILE A 1 75 ? -12.152 4.484 0.069 1.00 88.81 75 ILE A CA 1
ATOM 559 C C . ILE A 1 75 ? -12.321 3.424 -1.024 1.00 88.81 75 ILE A C 1
ATOM 561 O O . ILE A 1 75 ? -11.336 2.844 -1.469 1.00 88.81 75 ILE A O 1
ATOM 565 N N . LYS A 1 76 ? -13.555 3.140 -1.453 1.00 91.00 76 LYS A N 1
ATOM 566 C CA . LYS A 1 76 ? -13.818 2.078 -2.431 1.00 91.00 76 LYS A CA 1
ATOM 567 C C . LYS A 1 76 ? -13.183 2.409 -3.782 1.00 91.00 76 LYS A C 1
ATOM 569 O O . LYS A 1 76 ? -12.546 1.548 -4.383 1.00 91.00 76 LYS A O 1
ATOM 574 N N . GLU A 1 77 ? -13.327 3.649 -4.228 1.00 91.75 77 GLU A N 1
ATOM 575 C CA . GLU A 1 77 ? -12.674 4.173 -5.425 1.00 91.75 77 GLU A CA 1
ATOM 576 C C . GLU A 1 77 ? -11.150 4.117 -5.277 1.00 91.75 77 GLU A C 1
ATOM 578 O O . GLU A 1 77 ? -10.482 3.534 -6.125 1.00 91.75 77 GLU A O 1
ATOM 583 N N . ALA A 1 78 ? -10.617 4.593 -4.147 1.00 91.81 78 ALA A N 1
ATOM 584 C CA . ALA A 1 78 ? -9.185 4.562 -3.861 1.00 91.81 78 ALA A CA 1
ATOM 585 C C . ALA A 1 78 ? -8.597 3.143 -3.950 1.00 91.81 78 ALA A C 1
ATOM 587 O O . ALA A 1 78 ? -7.560 2.931 -4.574 1.00 91.81 78 ALA A O 1
ATOM 588 N N . LEU A 1 79 ? -9.281 2.157 -3.362 1.00 92.31 79 LEU A N 1
ATOM 589 C CA . LEU A 1 79 ? -8.878 0.752 -3.417 1.00 92.31 79 LEU A CA 1
ATOM 590 C C . LEU A 1 79 ? -8.982 0.170 -4.827 1.00 92.31 79 LEU A C 1
ATOM 592 O O . LEU A 1 79 ? -8.115 -0.606 -5.213 1.00 92.31 79 LEU A O 1
ATOM 596 N N . THR A 1 80 ? -10.012 0.543 -5.589 1.00 93.62 80 THR A N 1
ATOM 597 C CA . THR A 1 80 ? -10.198 0.064 -6.969 1.00 93.62 80 THR A CA 1
ATOM 598 C C . THR A 1 80 ? -9.058 0.557 -7.855 1.00 93.62 80 THR A C 1
ATOM 600 O O . THR A 1 80 ? -8.389 -0.247 -8.493 1.00 93.62 80 THR A O 1
ATOM 603 N N . MET A 1 81 ? -8.750 1.854 -7.796 1.00 92.88 81 MET A N 1
ATOM 604 C CA . MET A 1 81 ? -7.664 2.451 -8.575 1.00 92.88 81 MET A CA 1
ATOM 605 C C . MET A 1 81 ? -6.314 1.793 -8.293 1.00 92.88 81 MET A C 1
ATOM 607 O O . MET A 1 81 ? -5.536 1.512 -9.202 1.00 92.88 81 MET A O 1
ATOM 611 N N . VAL A 1 82 ? -6.025 1.542 -7.016 1.00 92.38 82 VAL A N 1
ATOM 612 C CA . VAL A 1 82 ? -4.761 0.920 -6.629 1.00 92.38 82 VAL A CA 1
ATOM 613 C C . VAL A 1 82 ? -4.736 -0.564 -6.995 1.00 92.38 82 VAL A C 1
ATOM 615 O O . VAL A 1 82 ? -3.696 -1.055 -7.429 1.00 92.38 82 VAL A O 1
ATOM 618 N N . ALA A 1 83 ? -5.862 -1.273 -6.886 1.00 94.06 83 ALA A N 1
ATOM 619 C CA . ALA A 1 83 ? -5.970 -2.659 -7.333 1.00 94.06 83 ALA A CA 1
ATOM 620 C C . ALA A 1 83 ? -5.707 -2.793 -8.842 1.00 94.06 83 ALA A C 1
ATOM 622 O O . ALA A 1 83 ? -4.963 -3.691 -9.242 1.00 94.06 83 ALA A O 1
ATOM 623 N N . ASP A 1 84 ? -6.230 -1.872 -9.657 1.00 95.06 84 ASP A N 1
ATOM 624 C CA . ASP A 1 84 ? -5.964 -1.825 -11.099 1.00 95.06 84 ASP A CA 1
ATOM 625 C C . ASP A 1 84 ? -4.465 -1.624 -11.379 1.00 95.06 84 ASP A C 1
ATOM 627 O O . ASP A 1 84 ? -3.871 -2.359 -12.171 1.00 95.06 84 ASP A O 1
ATOM 631 N N . CYS A 1 85 ? -3.819 -0.685 -10.676 1.00 94.88 85 CYS A N 1
ATOM 632 C CA . CYS A 1 85 ? -2.376 -0.447 -10.789 1.00 94.88 85 CYS A CA 1
ATOM 633 C C . CYS A 1 85 ? -1.545 -1.674 -10.384 1.00 94.88 85 CYS A C 1
ATOM 635 O O . CYS A 1 85 ? -0.574 -2.009 -11.062 1.00 94.88 85 CYS A O 1
ATOM 637 N N . VAL A 1 86 ? -1.918 -2.372 -9.306 1.00 94.19 86 VAL A N 1
ATOM 638 C CA . VAL A 1 86 ? -1.230 -3.594 -8.851 1.00 94.19 86 VAL A CA 1
ATOM 639 C C . VAL A 1 86 ? -1.410 -4.735 -9.855 1.00 94.19 86 VAL A C 1
ATOM 641 O O . VAL A 1 86 ? -0.451 -5.455 -10.139 1.00 94.19 86 VAL A O 1
ATOM 644 N N . ALA A 1 87 ? -2.603 -4.896 -10.433 1.00 94.62 87 ALA A N 1
ATOM 645 C CA . ALA A 1 87 ? -2.858 -5.901 -11.462 1.00 94.62 87 ALA A CA 1
ATOM 646 C C . ALA A 1 87 ? -2.061 -5.620 -12.748 1.00 94.62 87 ALA A C 1
ATOM 648 O O . ALA A 1 87 ? -1.451 -6.539 -13.303 1.00 94.62 87 ALA A O 1
ATOM 649 N N . ALA A 1 88 ? -2.006 -4.355 -13.178 1.00 95.12 88 ALA A N 1
ATOM 650 C CA . ALA A 1 88 ? -1.191 -3.921 -14.310 1.00 95.12 88 ALA A CA 1
ATOM 651 C C . ALA A 1 88 ? 0.307 -4.147 -14.046 1.00 95.12 88 ALA A C 1
ATOM 653 O O . ALA A 1 88 ? 1.003 -4.712 -14.889 1.00 95.12 88 ALA A O 1
ATOM 654 N N . LEU A 1 89 ? 0.791 -3.791 -12.852 1.00 94.81 89 LEU A N 1
ATOM 655 C CA . LEU A 1 89 ? 2.177 -4.025 -12.448 1.00 94.81 89 LEU A CA 1
ATOM 656 C C . LEU A 1 89 ? 2.516 -5.519 -12.451 1.00 94.81 89 LEU A C 1
ATOM 658 O O . LEU A 1 89 ? 3.550 -5.910 -12.983 1.00 94.81 89 LEU A O 1
ATOM 662 N N . ARG A 1 90 ? 1.625 -6.371 -11.934 1.00 93.12 90 ARG A N 1
ATOM 663 C CA . ARG A 1 90 ? 1.819 -7.826 -11.948 1.00 93.12 90 ARG A CA 1
ATOM 664 C C . ARG A 1 90 ? 1.988 -8.373 -13.363 1.00 93.12 90 ARG A C 1
ATOM 666 O O . ARG A 1 90 ? 2.812 -9.260 -13.568 1.00 93.12 90 ARG A O 1
ATOM 673 N N . ALA A 1 91 ? 1.196 -7.882 -14.317 1.00 93.19 91 ALA A N 1
ATOM 674 C CA . ALA A 1 91 ? 1.309 -8.286 -15.715 1.00 93.19 91 ALA A CA 1
ATOM 675 C C . ALA A 1 91 ? 2.667 -7.868 -16.297 1.00 93.19 91 ALA A C 1
ATOM 677 O O . ALA A 1 91 ? 3.380 -8.719 -16.819 1.00 93.19 91 ALA A O 1
ATOM 678 N N . LEU A 1 92 ? 3.067 -6.608 -16.097 1.00 92.50 92 LEU A N 1
ATOM 679 C CA . LEU A 1 92 ? 4.354 -6.084 -16.567 1.00 92.50 92 LEU A CA 1
ATOM 680 C C . LEU A 1 92 ? 5.547 -6.855 -15.987 1.00 92.50 92 LEU A C 1
ATOM 682 O O . LEU A 1 92 ? 6.454 -7.235 -16.722 1.00 92.50 92 LEU A O 1
ATOM 686 N N . LEU A 1 93 ? 5.532 -7.131 -14.6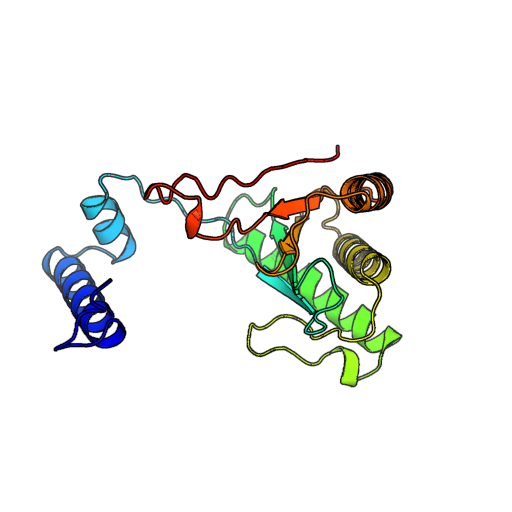80 1.00 91.12 93 LEU A N 1
ATOM 687 C CA . LEU A 1 93 ? 6.605 -7.879 -14.021 1.00 91.12 93 LEU A CA 1
ATOM 688 C C . LEU A 1 93 ? 6.664 -9.333 -14.488 1.00 91.12 93 LEU A C 1
ATOM 690 O O . LEU A 1 93 ? 7.754 -9.878 -14.659 1.00 91.12 93 LEU A O 1
ATOM 694 N N . ARG A 1 94 ? 5.506 -9.957 -14.730 1.00 90.12 94 ARG A N 1
ATOM 695 C CA . ARG A 1 94 ? 5.449 -11.311 -15.287 1.00 90.12 94 ARG A CA 1
ATOM 696 C C . ARG A 1 94 ? 6.017 -11.364 -16.701 1.00 90.12 94 ARG A C 1
ATOM 698 O O . ARG A 1 94 ? 6.694 -12.331 -17.035 1.00 90.12 94 ARG A O 1
ATOM 705 N N . ASP A 1 95 ? 5.747 -10.351 -17.511 1.00 89.06 95 ASP A N 1
ATOM 706 C CA . ASP A 1 95 ? 6.220 -10.303 -18.892 1.00 89.06 95 ASP A CA 1
ATOM 707 C C . ASP A 1 95 ? 7.732 -10.013 -18.955 1.00 89.06 95 ASP A C 1
ATOM 709 O O . ASP A 1 95 ? 8.431 -10.592 -19.784 1.00 89.06 95 ASP A O 1
ATOM 713 N N . ALA A 1 96 ? 8.257 -9.184 -18.045 1.00 86.94 96 ALA A N 1
ATOM 714 C CA . ALA A 1 96 ? 9.679 -8.832 -17.988 1.00 86.94 96 ALA A CA 1
ATOM 715 C C . ALA A 1 96 ? 10.566 -9.899 -17.317 1.00 86.94 96 ALA A C 1
ATOM 717 O O . ALA A 1 96 ? 11.671 -10.172 -17.784 1.00 86.94 96 ALA A O 1
ATOM 718 N N . HIS A 1 97 ? 10.097 -10.502 -16.221 1.00 84.19 97 HIS A N 1
ATOM 719 C CA . HIS A 1 97 ? 10.907 -11.366 -15.348 1.00 84.19 97 HIS A CA 1
ATOM 720 C C . HIS A 1 97 ? 10.328 -12.782 -15.176 1.00 84.19 97 HIS A C 1
ATOM 722 O O . HIS A 1 97 ? 10.823 -13.575 -14.369 1.00 84.19 97 HIS A O 1
ATOM 728 N N . GLY A 1 98 ? 9.269 -13.126 -15.912 1.00 85.06 98 GLY A N 1
ATOM 729 C CA . GLY A 1 98 ? 8.593 -14.414 -15.791 1.00 85.06 98 GLY A CA 1
ATOM 730 C C . GLY A 1 98 ? 7.854 -14.582 -14.459 1.00 85.06 98 GLY A C 1
ATOM 731 O O . GLY A 1 98 ? 7.520 -13.625 -13.763 1.00 85.06 98 GLY A O 1
ATOM 732 N N . LEU A 1 99 ? 7.588 -15.834 -14.079 1.00 82.75 99 LEU A N 1
ATOM 733 C CA . LEU A 1 99 ? 6.852 -16.160 -12.847 1.00 82.75 99 LEU A CA 1
ATOM 734 C C . LEU A 1 99 ? 7.545 -15.625 -11.583 1.00 82.75 99 LEU A C 1
ATOM 736 O O . LEU A 1 99 ? 6.863 -15.153 -10.671 1.00 82.75 99 LEU A O 1
ATOM 740 N N . SER A 1 100 ? 8.880 -15.636 -11.562 1.00 79.62 100 SER A N 1
ATOM 741 C CA . SER A 1 100 ? 9.697 -15.181 -10.432 1.00 79.62 100 SER A CA 1
ATOM 742 C C . SER A 1 100 ? 9.523 -13.692 -10.121 1.00 79.62 100 SER A C 1
ATOM 744 O O . SER A 1 100 ? 9.589 -13.311 -8.957 1.00 79.62 100 SER A O 1
ATOM 746 N N . GLY A 1 101 ? 9.219 -12.860 -11.125 1.00 78.56 101 GLY A N 1
ATOM 747 C CA . GLY A 1 101 ? 8.959 -11.426 -10.937 1.00 78.56 101 GLY A CA 1
ATOM 748 C C . GLY A 1 101 ? 7.639 -11.099 -10.238 1.00 78.56 101 GLY A C 1
ATOM 749 O O . GLY A 1 101 ? 7.395 -9.950 -9.888 1.00 78.56 101 GLY A O 1
ATOM 750 N N . THR A 1 102 ? 6.769 -12.093 -10.031 1.00 86.25 102 THR A N 1
ATOM 751 C CA . THR A 1 102 ? 5.481 -11.912 -9.336 1.00 86.25 102 THR A CA 1
ATOM 752 C C . THR A 1 102 ? 5.499 -12.385 -7.884 1.00 86.25 102 THR A C 1
ATOM 754 O O . THR A 1 102 ? 4.441 -12.457 -7.252 1.00 86.25 102 THR A O 1
ATOM 757 N N . ASN A 1 103 ? 6.683 -12.709 -7.358 1.00 89.25 103 ASN A N 1
ATOM 758 C CA . ASN A 1 103 ? 6.855 -13.064 -5.957 1.00 89.25 103 ASN A CA 1
ATOM 759 C C . ASN A 1 103 ? 6.530 -11.873 -5.056 1.00 89.25 103 ASN A C 1
ATOM 761 O O . ASN A 1 103 ? 6.852 -10.726 -5.364 1.00 89.25 103 ASN A O 1
ATOM 765 N N . VAL A 1 104 ? 5.876 -12.171 -3.938 1.00 89.88 104 VAL A N 1
ATOM 766 C CA . VAL A 1 104 ? 5.409 -11.176 -2.976 1.00 89.88 104 VAL A CA 1
ATOM 767 C C . VAL A 1 104 ? 6.276 -11.266 -1.725 1.00 89.88 104 VAL A C 1
ATOM 769 O O . VAL A 1 104 ? 6.536 -12.365 -1.232 1.00 89.88 104 VAL A O 1
ATOM 772 N N . SER A 1 105 ? 6.737 -10.120 -1.231 1.00 87.69 105 SER A N 1
ATOM 773 C CA . SER A 1 105 ? 7.496 -10.004 0.011 1.00 87.69 105 SER A CA 1
ATOM 774 C C . SER A 1 105 ? 6.608 -10.269 1.230 1.00 87.69 105 SER A C 1
ATOM 776 O O . SER A 1 105 ? 5.378 -10.307 1.141 1.00 87.69 105 SER A O 1
ATOM 778 N N . GLN A 1 106 ? 7.222 -10.412 2.404 1.00 84.19 106 GLN A N 1
ATOM 779 C CA . GLN A 1 106 ? 6.483 -10.553 3.662 1.00 84.19 106 GLN A CA 1
ATOM 780 C C . GLN A 1 106 ? 5.550 -9.355 3.936 1.00 84.19 106 GLN A C 1
ATOM 782 O O . GLN A 1 106 ? 4.506 -9.525 4.565 1.00 84.19 106 GLN A O 1
ATOM 787 N N . ASP A 1 107 ? 5.895 -8.173 3.420 1.00 82.50 107 ASP A N 1
ATOM 788 C CA . ASP A 1 107 ? 5.123 -6.938 3.582 1.00 82.50 107 ASP A CA 1
ATOM 789 C C . ASP A 1 107 ? 4.028 -6.759 2.515 1.00 82.50 107 ASP A C 1
ATOM 791 O O . ASP A 1 107 ? 3.235 -5.818 2.585 1.00 82.50 107 ASP A O 1
ATOM 795 N N . GLY A 1 108 ? 3.951 -7.667 1.534 1.00 83.69 108 GLY A N 1
ATOM 796 C CA . GLY A 1 108 ? 2.885 -7.704 0.530 1.00 83.69 108 GLY A CA 1
ATOM 797 C C . GLY A 1 108 ? 3.198 -7.016 -0.805 1.00 83.69 108 GLY A C 1
ATOM 798 O O . GLY A 1 108 ? 2.371 -7.089 -1.713 1.00 83.69 108 GLY A O 1
ATOM 799 N N . GLY A 1 109 ? 4.363 -6.378 -0.951 1.00 89.00 109 GLY A N 1
ATOM 800 C CA . GLY A 1 109 ? 4.825 -5.789 -2.216 1.00 89.00 109 GLY A CA 1
ATOM 801 C C . GLY A 1 109 ? 5.498 -6.815 -3.132 1.00 89.00 109 GLY A C 1
ATOM 802 O O . GLY A 1 109 ? 5.934 -7.867 -2.669 1.00 89.00 109 GLY A O 1
ATOM 803 N N . PHE A 1 110 ? 5.624 -6.528 -4.429 1.00 92.31 110 PHE A N 1
ATOM 804 C CA . PHE A 1 110 ? 6.425 -7.369 -5.325 1.00 92.31 110 PHE A CA 1
ATOM 805 C C . PHE A 1 110 ? 7.909 -7.269 -4.969 1.00 92.31 110 PHE A C 1
ATOM 807 O O . PHE A 1 110 ? 8.430 -6.166 -4.809 1.00 92.31 110 PHE A O 1
ATOM 814 N N . ALA A 1 111 ? 8.583 -8.409 -4.842 1.00 90.38 111 ALA A N 1
ATOM 815 C CA . ALA A 1 111 ? 9.997 -8.459 -4.487 1.00 90.38 111 ALA A CA 1
ATOM 816 C C . ALA A 1 111 ? 10.870 -8.286 -5.741 1.00 90.38 111 ALA A C 1
ATOM 818 O O . ALA A 1 111 ? 10.879 -9.162 -6.608 1.00 90.38 111 ALA A O 1
ATOM 819 N N . LEU A 1 112 ? 11.589 -7.162 -5.835 1.00 86.44 112 LEU A N 1
ATOM 820 C CA . LEU A 1 112 ? 12.521 -6.865 -6.929 1.00 86.44 112 LEU A CA 1
ATOM 821 C C . LEU A 1 112 ? 13.929 -6.633 -6.370 1.00 86.44 112 LEU A C 1
ATOM 823 O O . LEU A 1 112 ? 14.212 -5.585 -5.794 1.00 86.44 112 LEU A O 1
ATOM 827 N N . THR A 1 113 ? 14.815 -7.611 -6.550 1.00 74.62 113 THR A N 1
ATOM 828 C CA . THR A 1 113 ? 16.164 -7.591 -5.952 1.00 74.62 113 THR A CA 1
ATOM 829 C C . THR A 1 113 ? 17.226 -7.031 -6.908 1.00 74.62 113 THR A C 1
ATOM 831 O O . THR A 1 113 ? 18.079 -6.243 -6.495 1.00 74.62 113 THR A O 1
ATOM 834 N N . ASP A 1 114 ? 17.122 -7.352 -8.204 1.00 77.50 114 ASP A N 1
ATOM 835 C CA . ASP A 1 114 ? 18.145 -7.040 -9.220 1.00 77.50 114 ASP A CA 1
ATOM 836 C C . ASP A 1 114 ? 17.753 -5.894 -10.177 1.00 77.50 114 ASP A C 1
ATOM 838 O O . ASP A 1 114 ? 18.447 -5.616 -11.153 1.00 77.50 114 ASP A O 1
ATOM 842 N N . THR A 1 115 ? 16.636 -5.208 -9.920 1.00 82.06 115 THR A N 1
ATOM 843 C CA . THR A 1 115 ? 16.110 -4.142 -10.791 1.00 82.06 115 THR A CA 1
ATOM 844 C C . THR A 1 115 ? 16.652 -2.774 -10.379 1.00 82.06 115 THR A C 1
ATOM 846 O O . THR A 1 115 ? 16.682 -2.442 -9.190 1.00 82.06 115 THR A O 1
ATOM 849 N N . SER A 1 116 ? 17.076 -1.939 -11.331 1.00 84.06 116 SER A N 1
ATOM 850 C CA . SER A 1 116 ? 17.526 -0.570 -11.027 1.00 84.06 116 SER A CA 1
ATOM 851 C C . SER A 1 116 ? 16.376 0.314 -10.523 1.00 84.06 116 SER A C 1
ATOM 853 O O . SER A 1 116 ? 15.225 0.140 -10.913 1.00 84.06 116 SER A O 1
ATOM 855 N N . GLU A 1 117 ? 16.660 1.312 -9.686 1.00 81.88 117 GLU A N 1
ATOM 856 C CA . GLU A 1 117 ? 15.639 2.220 -9.143 1.00 81.88 117 GLU A CA 1
ATOM 857 C C . GLU A 1 117 ? 14.858 2.926 -10.255 1.00 81.88 117 GLU A C 1
ATOM 859 O O . GLU A 1 117 ? 13.643 3.105 -10.158 1.00 81.88 117 GLU A O 1
ATOM 864 N N . ARG A 1 118 ? 15.552 3.288 -11.340 1.00 83.62 118 ARG A N 1
ATOM 865 C CA . ARG A 1 118 ? 14.941 3.904 -12.519 1.00 83.62 118 ARG A CA 1
ATOM 866 C C . ARG A 1 118 ? 13.955 2.958 -13.198 1.00 83.62 118 ARG A C 1
ATOM 868 O O . ARG A 1 118 ? 12.870 3.395 -13.568 1.00 83.62 118 ARG A O 1
ATOM 875 N N . GLU A 1 119 ? 14.305 1.685 -13.344 1.00 85.69 119 GLU A N 1
ATOM 876 C CA . GLU A 1 119 ? 13.409 0.669 -13.906 1.00 85.69 119 GLU A CA 1
ATOM 877 C C . GLU A 1 119 ? 12.219 0.386 -12.988 1.00 85.69 119 GLU A C 1
ATOM 879 O O . GLU A 1 119 ? 11.109 0.205 -13.489 1.00 85.69 119 GLU A O 1
ATOM 884 N N . VAL A 1 120 ? 12.405 0.416 -11.663 1.00 88.31 120 VAL A N 1
ATOM 885 C CA . VAL A 1 120 ? 11.294 0.298 -10.705 1.00 88.31 120 VAL A CA 1
ATOM 886 C C . VAL A 1 120 ? 10.319 1.462 -10.885 1.00 88.31 120 VAL A C 1
ATOM 888 O O . VAL A 1 120 ? 9.129 1.234 -11.110 1.00 88.31 120 VAL A O 1
ATOM 891 N N . PHE A 1 121 ? 10.803 2.709 -10.876 1.00 88.19 121 PHE A N 1
ATOM 892 C CA . PHE A 1 121 ? 9.947 3.877 -11.116 1.00 88.19 121 PHE A CA 1
ATOM 893 C C . PHE A 1 121 ? 9.280 3.835 -12.494 1.00 88.19 121 PHE A C 1
ATOM 895 O O . PHE A 1 121 ? 8.080 4.092 -12.596 1.00 88.19 121 PHE A O 1
ATOM 902 N N . LEU A 1 122 ? 10.011 3.455 -13.544 1.00 88.56 122 LEU A N 1
ATOM 903 C CA . LEU A 1 122 ? 9.455 3.322 -14.889 1.00 88.56 122 LEU A CA 1
ATOM 904 C C . LEU A 1 122 ? 8.352 2.257 -14.941 1.00 88.56 122 LEU A C 1
ATOM 906 O O . LEU A 1 122 ? 7.311 2.489 -15.558 1.00 88.56 122 LEU A O 1
ATOM 910 N N . SER A 1 123 ? 8.541 1.122 -14.266 1.00 91.06 123 SER A N 1
ATOM 911 C CA . SER A 1 123 ? 7.547 0.046 -14.179 1.00 91.06 123 SER A CA 1
ATOM 912 C C . SER A 1 123 ? 6.285 0.511 -13.459 1.00 91.06 123 SER A C 1
ATOM 914 O O . SER A 1 123 ? 5.180 0.252 -13.933 1.00 91.06 123 SER A O 1
ATOM 916 N N . LEU A 1 124 ? 6.430 1.270 -12.369 1.00 91.69 124 LEU A N 1
ATOM 917 C CA . LEU A 1 124 ? 5.307 1.863 -11.637 1.00 91.69 124 LEU A CA 1
ATOM 918 C C . LEU A 1 124 ? 4.552 2.893 -12.485 1.00 91.69 124 LEU A C 1
ATOM 920 O O . LEU A 1 124 ? 3.327 2.837 -12.573 1.00 91.69 124 LEU A O 1
ATOM 924 N N . VAL A 1 125 ? 5.262 3.801 -13.160 1.00 90.44 125 VAL A N 1
ATOM 925 C CA . VAL A 1 125 ? 4.650 4.793 -14.063 1.00 90.44 125 VAL A CA 1
ATOM 926 C C . VAL A 1 125 ? 3.922 4.101 -15.214 1.00 90.44 125 VAL A C 1
ATOM 928 O O . VAL A 1 125 ? 2.813 4.497 -15.577 1.00 90.44 125 VAL A O 1
ATOM 931 N N . THR A 1 126 ? 4.522 3.055 -15.778 1.00 90.88 126 THR A N 1
ATOM 932 C CA . THR A 1 126 ? 3.917 2.261 -16.852 1.00 90.88 126 THR A CA 1
ATOM 933 C C . THR A 1 126 ? 2.667 1.550 -16.342 1.00 90.88 126 THR A C 1
ATOM 935 O O . THR A 1 126 ? 1.618 1.663 -16.970 1.00 90.88 126 THR A O 1
ATOM 938 N N . ALA A 1 127 ? 2.713 0.933 -15.161 1.00 93.38 127 ALA A N 1
ATOM 939 C CA . ALA A 1 127 ? 1.552 0.299 -14.542 1.00 93.38 127 ALA A CA 1
ATOM 940 C C . ALA A 1 127 ? 0.391 1.285 -14.331 1.00 93.38 127 ALA A C 1
ATOM 942 O O . ALA A 1 127 ? -0.738 0.992 -14.721 1.00 93.38 127 ALA A O 1
ATOM 943 N N . ILE A 1 128 ? 0.667 2.479 -13.795 1.00 91.75 128 ILE A N 1
ATOM 944 C CA . ILE A 1 128 ? -0.352 3.518 -13.582 1.00 91.75 128 ILE A CA 1
ATOM 945 C C . ILE A 1 128 ? -0.968 3.969 -14.916 1.00 91.75 128 ILE A C 1
ATOM 947 O O . ILE A 1 128 ? -2.184 4.151 -15.012 1.00 91.75 128 ILE A O 1
ATOM 951 N N . LYS A 1 129 ? -0.146 4.142 -15.960 1.00 90.88 129 LYS A N 1
ATOM 952 C CA . LYS A 1 129 ? -0.625 4.507 -17.302 1.00 90.88 129 LYS A CA 1
ATOM 953 C C . LYS A 1 129 ? -1.494 3.411 -17.913 1.00 90.88 129 LYS A C 1
ATOM 955 O O . LYS A 1 129 ? -2.558 3.722 -18.439 1.00 90.88 129 LYS A O 1
ATOM 960 N N . HIS A 1 130 ? -1.077 2.150 -17.812 1.00 92.06 130 HIS A N 1
ATOM 961 C CA . HIS A 1 130 ? -1.852 1.005 -18.296 1.00 92.06 130 HIS A CA 1
ATOM 962 C C . HIS A 1 130 ? -3.183 0.843 -17.553 1.00 92.06 130 HIS A C 1
ATOM 964 O O . HIS A 1 130 ? -4.173 0.453 -18.165 1.00 92.06 130 HIS A O 1
ATOM 970 N N . ALA A 1 131 ? -3.222 1.187 -16.265 1.00 91.25 131 ALA A N 1
ATOM 971 C CA . ALA A 1 131 ? -4.444 1.194 -15.469 1.00 91.25 131 ALA A CA 1
ATOM 972 C C . ALA A 1 131 ? -5.366 2.399 -15.760 1.00 91.25 131 ALA A C 1
ATOM 974 O O . ALA A 1 131 ? -6.492 2.434 -15.276 1.00 91.25 131 ALA A O 1
ATOM 975 N N . GLY A 1 132 ? -4.917 3.390 -16.542 1.00 90.25 132 GLY A N 1
ATOM 976 C CA . GLY A 1 132 ? -5.702 4.588 -16.860 1.00 90.25 132 GLY A CA 1
ATOM 977 C C . GLY A 1 132 ? -5.747 5.636 -15.741 1.00 90.25 132 GLY A C 1
ATOM 978 O O . GLY A 1 132 ? -6.548 6.564 -15.812 1.00 90.25 132 GLY A O 1
ATOM 979 N N . HIS A 1 133 ? -4.871 5.537 -14.733 1.00 88.94 133 HIS A N 1
ATOM 980 C CA . HIS A 1 133 ? -4.914 6.362 -13.515 1.00 88.94 133 HIS A CA 1
ATOM 981 C C . HIS A 1 133 ? -3.771 7.393 -13.411 1.00 88.94 133 HIS A C 1
ATOM 983 O O . HIS A 1 133 ? -3.448 7.854 -12.316 1.00 88.94 133 HIS A O 1
ATOM 989 N N . ALA A 1 134 ? -3.157 7.785 -14.535 1.00 82.75 134 ALA A N 1
ATOM 990 C CA . ALA A 1 134 ? -1.955 8.640 -14.591 1.00 82.75 134 ALA A CA 1
ATOM 991 C C . ALA A 1 134 ? -2.068 9.982 -13.845 1.00 82.75 134 ALA A C 1
ATOM 993 O O . ALA A 1 134 ? -1.112 10.412 -13.208 1.00 82.75 134 ALA A O 1
ATOM 994 N N . SER A 1 135 ? -3.233 10.628 -13.887 1.00 82.25 135 SER A N 1
ATOM 995 C CA . SER A 1 135 ? -3.507 11.892 -13.186 1.00 82.25 135 SER A CA 1
ATOM 996 C C . SER A 1 135 ? -4.004 11.708 -11.751 1.00 82.25 135 SER A C 1
ATOM 998 O O . SER A 1 135 ? -4.204 12.691 -11.035 1.00 82.25 135 SER A O 1
ATOM 1000 N N . HIS A 1 136 ? -4.244 10.469 -11.326 1.00 85.62 136 HIS A N 1
ATOM 1001 C CA . HIS A 1 136 ? -5.014 10.183 -10.122 1.00 85.62 136 HIS A CA 1
ATOM 1002 C C . HIS A 1 136 ? -4.260 9.368 -9.071 1.00 85.62 136 HIS A C 1
ATOM 1004 O O . HIS A 1 136 ? -4.623 9.433 -7.893 1.00 85.62 136 HIS A O 1
ATOM 1010 N N . VAL A 1 137 ? -3.209 8.652 -9.471 1.00 86.88 137 VAL A N 1
ATOM 1011 C CA . VAL A 1 137 ? -2.337 7.873 -8.588 1.00 86.88 137 VAL A CA 1
ATOM 1012 C C . VAL A 1 137 ? -0.930 8.460 -8.625 1.00 86.88 137 VAL A C 1
ATOM 1014 O O . VAL A 1 137 ? -0.350 8.638 -9.689 1.00 86.88 137 VAL A O 1
ATOM 1017 N N . LEU A 1 138 ? -0.391 8.754 -7.447 1.00 88.69 138 LEU A N 1
ATOM 1018 C CA . LEU A 1 138 ? 0.994 9.157 -7.237 1.00 88.69 138 LEU A CA 1
ATOM 1019 C C . LEU A 1 138 ? 1.831 7.954 -6.801 1.00 88.69 138 LEU A C 1
ATOM 1021 O O . LEU A 1 138 ? 1.299 6.948 -6.320 1.00 88.69 138 LEU A O 1
ATOM 1025 N N . ILE A 1 139 ? 3.146 8.089 -6.926 1.00 88.56 139 ILE A N 1
ATOM 1026 C CA . ILE A 1 139 ? 4.101 7.110 -6.406 1.00 88.56 139 ILE A CA 1
ATOM 1027 C C . ILE A 1 139 ? 4.702 7.679 -5.125 1.00 88.56 139 ILE A C 1
ATOM 1029 O O . ILE A 1 139 ? 5.149 8.824 -5.123 1.00 88.56 139 ILE A O 1
ATOM 1033 N N . ALA A 1 140 ? 4.730 6.897 -4.047 1.00 86.69 140 ALA A N 1
ATOM 1034 C CA . ALA A 1 140 ? 5.519 7.225 -2.864 1.00 86.69 140 ALA A CA 1
ATOM 1035 C C . ALA A 1 140 ? 6.696 6.259 -2.689 1.00 86.69 140 ALA A C 1
ATOM 1037 O O . ALA A 1 140 ? 6.549 5.078 -2.980 1.00 86.69 140 ALA A O 1
ATOM 1038 N N . ALA A 1 141 ? 7.849 6.728 -2.216 1.00 85.31 141 ALA A N 1
ATOM 1039 C CA . ALA A 1 141 ? 9.013 5.880 -1.954 1.00 85.31 141 ALA A CA 1
ATOM 1040 C C . ALA A 1 141 ? 9.607 6.148 -0.561 1.00 85.31 141 ALA A C 1
ATOM 1042 O O . ALA A 1 141 ? 9.723 7.300 -0.134 1.00 85.31 141 ALA A O 1
ATOM 1043 N N . ALA A 1 142 ? 9.973 5.083 0.151 1.00 81.81 142 ALA A N 1
ATOM 1044 C CA . ALA A 1 142 ? 10.542 5.150 1.494 1.00 81.81 142 ALA A CA 1
ATOM 1045 C C . ALA A 1 142 ? 11.948 4.541 1.533 1.00 81.81 142 ALA A C 1
ATOM 1047 O O . ALA A 1 142 ? 12.208 3.467 0.977 1.00 81.81 142 ALA A O 1
ATOM 1048 N N . THR A 1 143 ? 12.855 5.261 2.189 1.00 73.44 143 THR A N 1
ATOM 1049 C CA . THR A 1 143 ? 14.257 4.879 2.375 1.00 73.44 143 THR A CA 1
ATOM 1050 C C . THR A 1 143 ? 14.419 4.077 3.663 1.00 73.44 143 THR A C 1
ATOM 1052 O O . THR A 1 143 ? 13.625 4.213 4.596 1.00 73.44 143 THR A O 1
ATOM 1055 N N . THR A 1 144 ? 15.463 3.260 3.745 1.00 63.88 144 THR A N 1
ATOM 1056 C CA . THR A 1 144 ? 15.875 2.628 5.006 1.00 63.88 144 THR A CA 1
ATOM 1057 C C . THR A 1 144 ? 16.709 3.596 5.843 1.00 63.88 144 THR A C 1
ATOM 1059 O O . THR A 1 144 ? 17.422 4.445 5.309 1.00 63.88 144 THR A O 1
ATOM 1062 N N . GLU A 1 145 ? 16.636 3.464 7.172 1.00 53.38 145 GLU A N 1
ATOM 1063 C CA . GLU A 1 145 ? 17.350 4.321 8.140 1.00 53.38 145 GLU A CA 1
ATOM 1064 C C . GLU A 1 145 ? 18.885 4.301 7.982 1.00 53.38 145 GLU A C 1
ATOM 1066 O O . GLU A 1 145 ? 19.576 5.165 8.519 1.00 53.38 145 GLU A O 1
ATOM 1071 N N . THR A 1 146 ? 19.437 3.326 7.253 1.00 52.62 146 THR A N 1
ATOM 1072 C CA . THR A 1 146 ? 20.883 3.121 7.097 1.00 52.62 146 THR A CA 1
ATOM 1073 C C . THR A 1 146 ? 21.518 3.923 5.962 1.00 52.62 146 THR A C 1
ATOM 1075 O O . THR A 1 146 ? 22.742 4.022 5.933 1.00 52.62 146 THR A O 1
ATOM 1078 N N . ASN A 1 147 ? 20.732 4.511 5.053 1.00 50.78 147 ASN A N 1
ATOM 1079 C CA . ASN A 1 147 ? 21.250 5.318 3.945 1.00 50.78 147 ASN A CA 1
ATOM 1080 C C . ASN A 1 147 ? 20.921 6.807 4.164 1.00 50.78 147 ASN A C 1
ATOM 1082 O O . ASN A 1 147 ? 19.820 7.250 3.820 1.00 50.78 147 ASN A O 1
ATOM 1086 N N . PRO A 1 148 ? 21.843 7.612 4.736 1.00 48.38 148 PRO A N 1
ATOM 1087 C CA . PRO A 1 148 ? 21.614 9.039 4.912 1.00 48.38 148 PRO A CA 1
ATOM 1088 C C . PRO A 1 148 ? 21.506 9.700 3.534 1.00 48.38 148 PRO A C 1
ATOM 1090 O O . PRO A 1 148 ? 22.485 9.824 2.803 1.00 48.38 148 PRO A O 1
ATOM 1093 N N . CYS A 1 149 ? 20.307 10.154 3.174 1.00 50.44 149 CYS A N 1
ATOM 1094 C CA . CYS A 1 149 ? 20.010 10.748 1.864 1.00 50.44 149 CYS A CA 1
ATOM 1095 C C . CYS A 1 149 ? 20.574 12.174 1.681 1.00 50.44 149 CYS A C 1
ATOM 1097 O O . CYS A 1 149 ? 20.116 12.924 0.820 1.00 50.44 149 CYS A O 1
ATOM 1099 N N . ALA A 1 150 ? 21.567 12.568 2.478 1.00 49.50 150 ALA A N 1
ATOM 1100 C CA . ALA A 1 150 ? 22.257 13.845 2.366 1.00 49.50 150 ALA A CA 1
ATOM 1101 C C . ALA A 1 150 ? 23.516 13.674 1.496 1.00 49.50 150 ALA A C 1
ATOM 1103 O O . ALA A 1 150 ? 24.621 13.507 2.007 1.00 49.50 150 ALA A O 1
ATOM 1104 N N . GLY A 1 151 ? 23.352 13.677 0.168 1.00 53.09 151 GLY A N 1
ATOM 1105 C CA . GLY A 1 151 ? 24.471 13.578 -0.775 1.00 53.09 151 GLY A CA 1
ATOM 1106 C C . GLY A 1 151 ? 24.094 13.806 -2.252 1.00 53.09 151 GLY A C 1
ATOM 1107 O O . GLY A 1 151 ? 22.921 14.047 -2.545 1.00 53.09 151 GLY A O 1
ATOM 1108 N N . PRO A 1 152 ? 25.066 13.688 -3.189 1.00 54.00 152 PRO A N 1
ATOM 1109 C CA . PRO A 1 152 ? 24.941 13.937 -4.646 1.00 54.00 152 PRO A CA 1
ATOM 1110 C C . PRO A 1 152 ? 23.796 13.200 -5.370 1.00 54.00 152 PRO A C 1
ATOM 1112 O O . PRO A 1 152 ? 23.456 13.501 -6.512 1.00 54.00 152 PRO A O 1
ATOM 1115 N N . TRP A 1 153 ? 23.194 12.226 -4.699 1.00 55.81 153 TRP A N 1
ATOM 1116 C CA . TRP A 1 153 ? 22.111 11.379 -5.180 1.00 55.81 153 TRP A CA 1
ATOM 1117 C C . TRP A 1 153 ? 20.748 12.081 -5.217 1.00 55.81 153 TRP A C 1
ATOM 1119 O O . TRP A 1 153 ? 19.916 11.715 -6.043 1.00 55.81 153 TRP A O 1
ATOM 1129 N N . LEU A 1 154 ? 20.518 13.116 -4.394 1.00 57.34 154 LEU A N 1
ATOM 1130 C CA . LEU A 1 154 ? 19.260 13.880 -4.411 1.00 57.34 154 LEU A CA 1
ATOM 1131 C C . LEU A 1 154 ? 19.044 14.578 -5.765 1.00 57.34 154 LEU A C 1
ATOM 1133 O O . LEU A 1 154 ? 17.930 14.631 -6.273 1.00 57.34 154 LEU A O 1
ATOM 1137 N N . GLU A 1 155 ? 20.129 15.048 -6.383 1.00 61.16 155 GLU A N 1
ATOM 1138 C CA . GLU A 1 155 ? 20.114 15.623 -7.733 1.00 61.16 155 GLU A CA 1
ATOM 1139 C C . GLU A 1 155 ? 19.804 14.562 -8.796 1.00 61.16 155 GLU A C 1
ATOM 1141 O O . GLU A 1 155 ? 19.019 14.804 -9.712 1.00 61.16 155 GLU A O 1
ATOM 1146 N N . SER A 1 156 ? 20.349 13.349 -8.640 1.00 61.56 156 SER A N 1
ATOM 1147 C CA . SER A 1 156 ? 20.026 12.220 -9.525 1.00 61.56 156 SER A CA 1
ATOM 1148 C C . SER A 1 156 ? 18.557 11.808 -9.394 1.00 61.56 156 SER A C 1
ATOM 1150 O O . SER A 1 156 ? 17.896 11.572 -10.403 1.00 61.56 156 SER A O 1
ATOM 1152 N N . LEU A 1 157 ? 18.008 11.798 -8.176 1.00 64.06 157 LEU A N 1
ATOM 1153 C CA . LEU A 1 157 ? 16.581 11.586 -7.950 1.00 64.06 157 LEU A CA 1
ATOM 1154 C C . LEU A 1 157 ? 15.726 12.690 -8.556 1.00 64.06 157 LEU A C 1
ATOM 1156 O O . LEU A 1 157 ? 14.763 12.378 -9.245 1.00 64.06 157 LEU A O 1
ATOM 1160 N N . HIS A 1 158 ? 16.051 13.963 -8.329 1.00 65.81 158 HIS A N 1
ATOM 1161 C CA . HIS A 1 158 ? 15.304 15.065 -8.928 1.00 65.81 158 HIS A CA 1
ATOM 1162 C C . HIS A 1 158 ? 15.344 15.003 -10.458 1.00 65.81 158 HIS A C 1
ATOM 1164 O O . HIS A 1 158 ? 14.327 15.276 -11.093 1.00 65.81 158 HIS A O 1
ATOM 1170 N N . SER A 1 159 ? 16.471 14.594 -11.051 1.00 65.56 159 SER A N 1
ATOM 1171 C CA . SER A 1 159 ? 16.575 14.345 -12.492 1.00 65.56 159 SER A CA 1
ATOM 1172 C C . SER A 1 159 ? 15.636 13.224 -12.936 1.00 65.56 159 SER A C 1
ATOM 1174 O O . SER A 1 159 ? 14.860 13.423 -1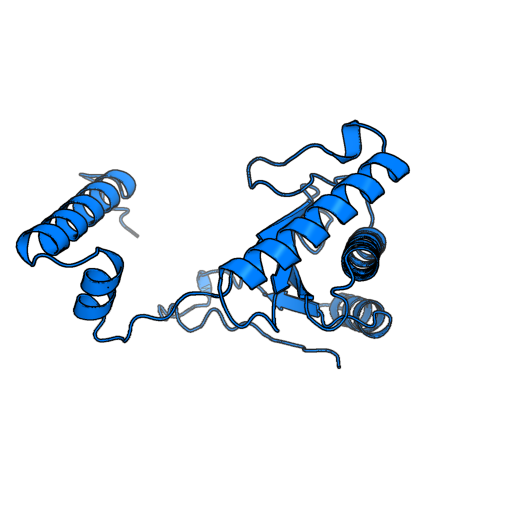3.863 1.00 65.56 159 SER A O 1
ATOM 1176 N N . ILE A 1 160 ? 15.661 12.074 -12.258 1.00 64.06 160 ILE A N 1
ATOM 1177 C CA . ILE A 1 160 ? 14.810 10.919 -12.578 1.00 64.06 160 ILE A CA 1
ATOM 1178 C C . ILE A 1 160 ? 13.325 11.273 -12.405 1.00 64.06 160 ILE A C 1
ATOM 1180 O O . ILE A 1 160 ? 12.513 10.987 -13.275 1.00 64.06 160 ILE A O 1
ATOM 1184 N N . ILE A 1 161 ? 12.959 11.935 -11.308 1.00 64.19 161 ILE A N 1
ATOM 1185 C CA . ILE A 1 161 ? 11.575 12.306 -10.993 1.00 64.19 161 ILE A CA 1
ATOM 1186 C C . ILE A 1 161 ? 11.033 13.321 -12.009 1.00 64.19 161 ILE A C 1
ATOM 1188 O O . ILE A 1 161 ? 9.894 13.180 -12.443 1.00 64.19 161 ILE A O 1
ATOM 1192 N N . ARG A 1 162 ? 11.839 14.305 -12.439 1.00 65.12 162 ARG A N 1
ATOM 1193 C CA . ARG A 1 162 ? 11.438 15.291 -13.464 1.00 65.12 162 ARG A CA 1
ATOM 1194 C C . ARG A 1 162 ? 11.172 14.677 -14.838 1.00 65.12 162 ARG A C 1
ATOM 1196 O O . ARG A 1 162 ? 10.478 15.291 -15.641 1.00 65.12 162 ARG A O 1
ATOM 1203 N N . GLU A 1 163 ? 11.717 13.500 -15.129 1.00 64.81 163 GLU A N 1
ATOM 1204 C CA . GLU A 1 163 ? 11.445 12.802 -16.390 1.00 64.81 163 GLU A CA 1
ATOM 1205 C C . GLU A 1 163 ? 10.055 12.149 -16.418 1.00 64.81 163 GLU A C 1
ATOM 1207 O O . GLU A 1 163 ? 9.556 11.809 -17.496 1.00 64.81 163 GLU A O 1
ATOM 1212 N N . PHE A 1 164 ? 9.416 11.957 -15.260 1.00 62.38 164 PHE A N 1
ATOM 1213 C CA . PHE A 1 164 ? 8.166 11.215 -15.171 1.00 62.38 164 PHE A CA 1
ATOM 1214 C C . PHE A 1 164 ? 6.945 12.136 -15.044 1.00 62.38 164 PHE A C 1
ATOM 1216 O O . PHE A 1 164 ? 6.918 13.023 -14.200 1.00 62.38 164 PHE A O 1
ATOM 1223 N N . PRO A 1 165 ? 5.867 11.885 -15.812 1.00 56.72 165 PRO A N 1
ATOM 1224 C CA . PRO A 1 165 ? 4.651 12.705 -15.786 1.00 56.72 165 PRO A CA 1
ATOM 1225 C C . PRO A 1 165 ? 3.761 12.453 -14.553 1.00 56.72 165 PRO A C 1
ATOM 1227 O O . PRO A 1 165 ? 2.622 12.909 -14.517 1.00 56.72 165 PRO A O 1
ATOM 1230 N N . VAL A 1 166 ? 4.233 11.662 -13.585 1.00 59.59 166 VAL A N 1
ATOM 1231 C CA . VAL A 1 166 ? 3.487 11.257 -12.388 1.00 59.59 166 VAL A CA 1
ATOM 1232 C C . VAL A 1 166 ? 4.203 11.838 -11.177 1.00 59.59 166 VAL A C 1
ATOM 1234 O O . VAL A 1 166 ? 5.406 11.643 -11.027 1.00 59.59 166 VAL A O 1
ATOM 1237 N N . GLY A 1 167 ? 3.468 12.522 -10.299 1.00 62.91 167 GLY A N 1
ATOM 1238 C CA . GLY A 1 167 ? 4.060 13.096 -9.094 1.00 62.91 167 GLY A CA 1
ATOM 1239 C C . GLY A 1 167 ? 4.617 12.005 -8.174 1.00 62.91 167 GLY A C 1
ATOM 1240 O O . GLY A 1 167 ? 3.923 11.038 -7.843 1.00 62.91 167 GLY A O 1
ATOM 1241 N N . VAL A 1 168 ? 5.870 12.178 -7.757 1.00 63.47 168 VAL A N 1
ATOM 1242 C CA . VAL A 1 168 ? 6.556 11.292 -6.811 1.00 63.47 168 VAL A CA 1
ATOM 1243 C C . VAL A 1 168 ? 6.657 11.991 -5.460 1.00 63.47 168 VAL A C 1
ATOM 1245 O O . VAL A 1 168 ? 7.023 13.160 -5.385 1.00 63.47 168 VAL A O 1
ATOM 1248 N N . ILE A 1 169 ? 6.327 11.274 -4.391 1.00 67.62 169 ILE A N 1
ATOM 1249 C CA . ILE A 1 169 ? 6.509 11.701 -3.003 1.00 67.62 169 ILE A CA 1
ATOM 1250 C C . ILE A 1 169 ? 7.560 10.780 -2.382 1.00 67.62 169 ILE A C 1
ATOM 1252 O O . ILE A 1 169 ? 7.550 9.580 -2.623 1.00 67.62 169 ILE A O 1
ATOM 1256 N N . TYR A 1 170 ? 8.473 11.289 -1.567 1.00 64.06 170 TYR A N 1
ATOM 1257 C CA . TYR A 1 170 ? 9.375 10.414 -0.821 1.00 64.06 170 TYR A CA 1
ATOM 1258 C C . TYR A 1 170 ? 9.494 10.861 0.627 1.00 64.06 170 TYR A C 1
ATOM 1260 O O . TYR A 1 170 ? 9.311 12.035 0.947 1.00 64.06 170 TYR A O 1
ATOM 1268 N N . THR A 1 171 ? 9.746 9.903 1.515 1.00 59.19 171 THR A N 1
ATOM 1269 C CA . THR A 1 171 ? 9.892 10.163 2.950 1.00 59.19 171 THR A CA 1
ATOM 1270 C C . THR A 1 171 ? 11.277 9.760 3.414 1.00 59.19 171 THR A C 1
ATOM 1272 O O . THR A 1 171 ? 11.740 8.666 3.093 1.00 59.19 171 THR A O 1
ATOM 1275 N N . HIS A 1 172 ? 11.889 10.610 4.232 1.00 53.19 172 HIS A N 1
ATOM 1276 C CA . HIS A 1 172 ? 13.092 10.274 4.977 1.00 53.19 172 HIS A CA 1
ATOM 1277 C C . HIS A 1 172 ? 12.695 9.787 6.375 1.00 53.19 172 HIS A C 1
ATOM 1279 O O . HIS A 1 172 ? 12.164 10.561 7.174 1.00 53.19 172 HIS A O 1
ATOM 1285 N N . LEU A 1 173 ? 12.970 8.522 6.696 1.00 40.78 173 LEU A N 1
ATOM 1286 C CA . LEU A 1 173 ? 12.950 8.061 8.085 1.00 40.78 173 LEU A CA 1
ATOM 1287 C C . LEU A 1 173 ? 14.227 8.571 8.764 1.00 40.78 173 LEU A C 1
ATOM 1289 O O . LEU A 1 173 ? 15.289 7.962 8.680 1.00 40.78 173 LEU A O 1
ATOM 1293 N N . ALA A 1 174 ? 14.145 9.750 9.385 1.00 35.12 174 ALA A N 1
ATOM 1294 C CA . ALA A 1 174 ? 15.216 10.220 10.254 1.00 35.12 174 ALA A CA 1
ATOM 1295 C C . ALA A 1 174 ? 15.234 9.357 11.521 1.00 35.12 174 ALA A C 1
ATOM 1297 O O . ALA A 1 174 ? 14.203 9.202 12.175 1.00 35.12 174 ALA A O 1
ATOM 1298 N N . SER A 1 175 ? 16.409 8.817 11.857 1.00 31.30 175 SER A N 1
ATOM 1299 C CA . SER A 1 175 ? 16.622 8.017 13.064 1.00 31.30 175 SER A CA 1
ATOM 1300 C C . SER A 1 175 ? 16.038 8.716 14.308 1.00 31.30 175 SER A C 1
ATOM 1302 O O . SER A 1 175 ? 16.238 9.926 14.487 1.00 31.30 175 SER A O 1
ATOM 1304 N N . PRO A 1 176 ? 15.368 7.979 15.217 1.00 33.97 176 PRO A N 1
ATOM 1305 C CA . PRO A 1 176 ? 14.731 8.543 16.410 1.00 33.97 176 PRO A CA 1
ATOM 1306 C C . PRO A 1 176 ? 15.702 9.248 17.371 1.00 33.97 176 PRO A C 1
ATOM 1308 O O . PRO A 1 176 ? 15.256 9.970 18.258 1.00 33.97 176 PRO A O 1
ATOM 1311 N N . ALA A 1 177 ? 17.020 9.110 17.188 1.00 33.03 177 ALA A N 1
ATOM 1312 C CA . ALA A 1 177 ? 18.024 9.821 17.979 1.00 33.03 177 ALA A CA 1
ATOM 1313 C C . ALA A 1 177 ? 17.998 11.355 17.798 1.00 33.03 177 ALA A C 1
ATOM 1315 O O . ALA A 1 177 ? 18.546 12.066 18.638 1.00 33.03 177 ALA A O 1
ATOM 1316 N N . GLN A 1 178 ? 17.365 11.875 16.739 1.00 36.22 178 GLN A N 1
ATOM 1317 C CA . GLN A 1 178 ? 17.238 13.320 16.498 1.00 36.22 178 GLN A CA 1
ATOM 1318 C C . GLN A 1 178 ? 15.814 13.859 16.684 1.00 36.22 178 GLN A C 1
ATOM 1320 O O . GLN A 1 178 ? 15.610 15.069 16.599 1.00 36.22 178 GLN A O 1
ATOM 1325 N N . ASN A 1 179 ? 14.831 12.998 16.973 1.00 34.66 179 ASN A N 1
ATOM 1326 C CA . ASN A 1 179 ? 13.440 13.413 17.112 1.00 34.66 179 ASN A CA 1
ATOM 1327 C C . ASN A 1 179 ? 13.058 13.549 18.589 1.00 34.66 179 ASN A C 1
ATOM 1329 O O . ASN A 1 179 ? 12.855 12.570 19.306 1.00 34.66 179 ASN A O 1
ATOM 1333 N N . THR A 1 180 ? 12.959 14.796 19.045 1.00 31.03 180 THR A N 1
ATOM 1334 C CA . THR A 1 180 ? 12.505 15.198 20.379 1.00 31.03 180 THR A CA 1
ATOM 1335 C C . THR A 1 180 ? 11.026 14.861 20.580 1.00 31.03 180 THR A C 1
ATOM 1337 O O . THR A 1 180 ? 10.185 15.749 20.534 1.00 31.03 180 THR A O 1
ATOM 1340 N N . GLY A 1 181 ? 10.692 13.583 20.770 1.00 30.88 181 GLY A N 1
ATOM 1341 C CA . GLY A 1 181 ? 9.431 13.111 21.361 1.00 30.88 181 GLY A CA 1
ATOM 1342 C C . GLY A 1 181 ? 8.111 13.493 20.672 1.00 30.88 181 GLY A C 1
ATOM 1343 O O . GLY A 1 181 ? 7.057 13.113 21.177 1.00 30.88 181 GLY A O 1
ATOM 1344 N N . ASP A 1 182 ? 8.130 14.209 19.550 1.00 29.28 182 ASP A N 1
ATOM 1345 C CA . ASP A 1 182 ? 6.931 14.660 18.852 1.00 29.28 182 ASP A CA 1
ATOM 1346 C C . ASP A 1 182 ? 6.665 13.760 17.642 1.00 29.28 182 ASP A C 1
ATOM 1348 O O . ASP A 1 182 ? 7.315 13.863 16.611 1.00 29.28 182 ASP A O 1
ATOM 1352 N N . LEU A 1 183 ? 5.692 12.852 17.739 1.00 33.84 183 LEU A N 1
ATOM 1353 C CA . LEU A 1 183 ? 5.317 11.958 16.630 1.00 33.84 183 LEU A CA 1
ATOM 1354 C C . LEU A 1 183 ? 4.776 12.717 15.400 1.00 33.84 183 LEU A C 1
ATOM 1356 O O . LEU A 1 183 ? 4.596 12.118 14.340 1.00 33.84 183 LEU A O 1
ATOM 1360 N N . ARG A 1 184 ? 4.533 14.031 15.516 1.00 29.36 184 ARG A N 1
ATOM 1361 C CA . ARG A 1 184 ? 4.164 14.916 14.401 1.00 29.36 184 ARG A CA 1
ATOM 1362 C C . ARG A 1 184 ? 5.349 15.310 13.517 1.00 29.36 184 ARG A C 1
ATOM 1364 O O . ARG A 1 184 ? 5.121 15.817 12.422 1.00 29.36 184 ARG A O 1
ATOM 1371 N N . SER A 1 185 ? 6.590 15.077 13.951 1.00 28.56 185 SER A N 1
ATOM 1372 C CA . SER A 1 185 ? 7.800 15.435 13.200 1.00 28.56 185 SER A CA 1
ATOM 1373 C C . SER A 1 185 ? 8.290 14.345 12.239 1.00 28.56 185 SER A C 1
ATOM 1375 O O . SER A 1 185 ? 9.358 14.492 11.643 1.00 28.56 185 SER A O 1
ATOM 1377 N N . LEU A 1 186 ? 7.500 13.289 11.999 1.00 33.78 186 LEU A N 1
ATOM 1378 C CA . LEU A 1 186 ? 7.564 12.535 10.739 1.00 33.78 186 LEU A CA 1
ATOM 1379 C C . LEU A 1 186 ? 7.047 13.443 9.611 1.00 33.78 186 LEU A C 1
ATOM 1381 O O . LEU A 1 186 ? 5.954 13.269 9.073 1.00 33.78 186 LEU A O 1
ATOM 1385 N N . ALA A 1 187 ? 7.818 14.486 9.310 1.00 32.72 187 ALA A N 1
ATOM 1386 C CA . ALA A 1 187 ? 7.532 15.395 8.226 1.00 32.72 187 ALA A CA 1
ATOM 1387 C C . ALA A 1 187 ? 7.735 14.626 6.921 1.00 32.72 187 ALA A C 1
ATOM 1389 O O . ALA A 1 187 ? 8.850 14.240 6.572 1.00 32.72 187 ALA A O 1
ATOM 1390 N N . TRP A 1 188 ? 6.645 14.407 6.191 1.00 34.50 188 TRP A N 1
ATOM 1391 C CA . TRP A 1 188 ? 6.726 14.106 4.772 1.00 34.50 188 TRP A CA 1
ATOM 1392 C C . TRP A 1 188 ? 7.380 15.326 4.124 1.00 34.50 188 TRP A C 1
ATOM 1394 O O . TRP A 1 188 ? 6.723 16.347 3.922 1.00 34.50 188 TRP A O 1
ATOM 1404 N N . THR A 1 189 ? 8.680 15.272 3.847 1.00 36.41 189 THR A N 1
ATOM 1405 C CA . THR A 1 189 ? 9.336 16.260 2.992 1.00 36.41 189 THR A CA 1
ATOM 1406 C C . THR A 1 189 ? 8.840 16.032 1.570 1.00 36.41 189 THR A C 1
ATOM 1408 O O . THR A 1 189 ? 9.450 15.346 0.759 1.00 36.41 189 THR A O 1
ATOM 1411 N N . SER A 1 190 ? 7.660 16.574 1.278 1.00 35.94 190 SER A N 1
ATOM 1412 C CA . SER A 1 190 ? 7.033 16.492 -0.030 1.00 35.94 190 SER A CA 1
ATOM 1413 C C . SER A 1 190 ? 7.768 17.415 -1.002 1.00 35.94 190 SER A C 1
ATOM 1415 O O . SER A 1 190 ? 7.421 18.588 -1.138 1.00 35.94 190 SER A O 1
ATOM 1417 N N . ALA A 1 191 ? 8.774 16.901 -1.703 1.00 38.16 191 ALA A N 1
ATOM 1418 C CA . ALA A 1 191 ? 9.167 17.477 -2.980 1.00 38.16 191 ALA A CA 1
ATOM 1419 C C . ALA A 1 191 ? 8.176 16.959 -4.031 1.00 38.16 191 ALA A C 1
ATOM 1421 O O . ALA A 1 191 ? 8.411 15.947 -4.680 1.00 38.16 191 ALA A O 1
ATOM 1422 N N . VAL A 1 192 ? 7.016 17.613 -4.147 1.00 35.88 192 VAL A N 1
ATOM 1423 C CA . VAL A 1 192 ? 6.102 17.361 -5.267 1.00 35.88 192 VAL A CA 1
ATOM 1424 C C . VAL A 1 192 ? 6.750 17.983 -6.499 1.00 35.88 192 VAL A C 1
ATOM 1426 O O . VAL A 1 192 ? 6.734 19.202 -6.657 1.00 35.88 192 VAL A O 1
ATOM 1429 N N . ALA A 1 193 ? 7.361 17.163 -7.352 1.00 35.94 193 ALA A N 1
ATOM 1430 C CA . ALA A 1 193 ? 7.672 17.600 -8.705 1.00 35.94 193 ALA A CA 1
ATOM 1431 C C . ALA A 1 193 ? 6.347 17.684 -9.479 1.00 35.94 193 ALA A C 1
ATOM 1433 O O . ALA A 1 193 ? 5.626 16.688 -9.583 1.00 35.94 193 ALA A O 1
ATOM 1434 N N . HIS A 1 194 ? 6.001 18.898 -9.908 1.00 31.95 194 HIS A N 1
ATOM 1435 C CA . HIS A 1 194 ? 4.913 19.175 -10.844 1.00 31.95 194 HIS A CA 1
ATOM 1436 C C . HIS A 1 194 ? 5.344 18.887 -12.277 1.00 31.95 194 HIS A C 1
ATOM 1438 O O . HIS A 1 194 ? 6.522 19.177 -12.591 1.00 31.95 194 HIS A O 1
#

Radius of gyration: 19.73 Å; chains: 1; bounding box: 48×35×53 Å

InterPro domains:
  IPR000941 Enolase [PTHR11902] (4-140)
  IPR020810 Enolase, C-terminal TIM barrel domain [PF00113] (59-141)
  IPR029017 Enolase-like, N-terminal [SSF54826] (4-40)
  IPR036849 Enolase-like, C-terminal domain superfamily [G3DSA:3.20.20.120] (29-149)
  IPR036849 Enolase-like, C-terminal domain superfamily [SSF51604] (43-140)

Foldseek 3Di:
DDQPPPQGPVRVVVVVVVVLVVQCVVVVHDSQVSVCVVVVHDRDDDFDKAWAEAAPEPVDFFGTKTKTQAPDPDNVSSVVLRVQLSVLLLVVQCVVPNPQQNDADPRGHGYDHPDHPLRVVVSSLRSSVNSVCQVGIAMETEGDQPDDPPDPCVVVVVVSQLVGSGWYWYFYPHPCVPDDPDPVPSDRPGPGDD

Secondary structure (DSSP, 8-state):
----SSS-HHHHHHHHHHHHHHHHHHTT--HHHHHHHHHT----PPPP-EEEEE---TT-SEEEEEEEETT-SSHHHHHHHHHHHHHHHHHHHHHHH-GGGG-B-TTSSEE-SS--HHHHHHHHHHHHHHTT-TTTEEEEEEE-TTS---STHHHHHHHHHHT-SS-EEEE----GGG--S-GGG---------

pLDDT: mean 76.53, std 20.07, range [28.56, 96.62]

Sequence (194 aa):
MNHHTDLGCPALLAISRAICRAGAVTRDMPLSAYIAHLAGTSMVLPMPVILAVTCDNPEKMF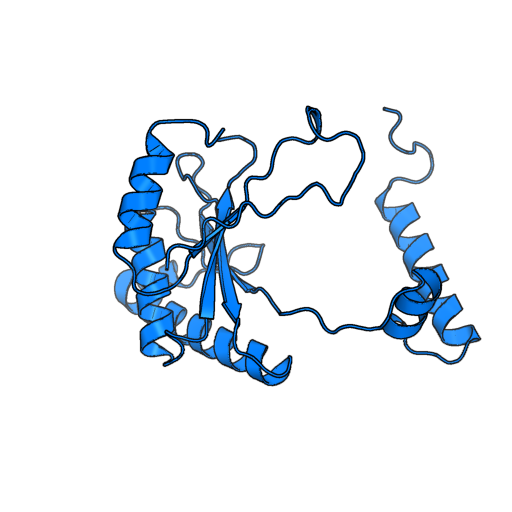HSYYFVPKSATNIKEALTMVADCVAALRALLRDAHGLSGTNVSQDGGFALTDTSEREVFLSLVTAIKHAGHASHVLIAAATTETNPCAGPWLESLHSIIREFPVGVIYTHLASPAQNTGDLRSLAWTSAVAH